Protein 3NE8 (pdb70)

Nearest PDB structures (foldseek):
  3ne8-assembly1_A-2  TM=1.004E+00  e=3.271E-45  Bartonella henselae
  4bin-assembly1_A  TM=9.420E-01  e=1.401E-22  Escherichia coli K-12
  8c0j-assembly2_C  TM=9.114E-01  e=3.624E-18  Citrobacter rodentium
  8c0j-assembly1_A  TM=8.918E-01  e=4.331E-18  Citrobacter rodentium
  1jwq-assembly1_A  TM=8.815E-01  e=5.024E-16  Paenibacillus polymyxa

Foldseek 3Di:
DAAEEEEEQAFFDLGQADAFPVRHTFSVLSLLLLVLLVVLLVVDPRYDYYYLDNHGHGDQLVSSLVVCVVRVHQAYEYETAHAWPDLVWKFKAKEAEDADWPDDRRAVVQVVSNCVNCSVVDDDDDDVLVVLQVVLRVLLVLLRVLLVVLCVVLVGGATVVRYIYYHHSSNPNSHHNYMYMNRIYSSYNVRVVLSVDVVSSSSSNSSSVSVVVSVVVVVVDDDD

Solvent-accessible surface area: 10968 Å² total

B-factor: mean 18.58, std 9.8, range [7.31, 65.72]

Secondary structure (DSSP, 8-state):
--EEEEEEE--BTTB---B-TTS-BHHHHHHHHHHHHHHHHHHSSSEEEEES-SSS----HHHHHHHHHHTT-SEEEEEE----S-TT--SEEEEEE-SS-SSHHHHHHHHHHHGGGGGGSSPP--HHHHHHHHHHHHHHHHHHHHHHHHHHHTT--EEEEEEEEE--GGG--SSS-EEEEES--TTSHHHHHHHT-HHHHH--HHHHHHHHHHHHHHTT----

InterPro domains:
  IPR002508 N-acetylmuramoyl-L-alanine amidase, catalytic domain [PF01520] (182-396)
  IPR002508 N-acetylmuramoyl-L-alanine amidase, catalytic domain [SM00646] (242-396)
  IPR002508 N-acetylmuramoyl-L-alanine amidase, catalytic domain [cd02696] (181-395)
  IPR050695 N-acetylmuramoyl-L-alanine amidase 3 [PTHR30404] (25-400)

Organism: Bartonella henselae (strain ATCC 49882 / DSM 28221 / CCUG 30454 / Houston 1) (NCBI:txid283166)

CATH classification: 3.40.630.40

Radius of gyration: 16.31 Å; Cα contacts (8 Å, |Δi|>4): 436; chains: 1; bounding box: 42×43×32 Å

Sequence (224 aa):
ASFRVVLDPGHGGIIDGGARGVTGILEKDVTLAFARALRDELQKGSHTIVALTRDSDIFLRLSEERVKKKAQEEFDADLFISIHADTTIDVHHSLRGATVYTISDEASDAIAKSLAESENKKVDLLDGLPKEDILLDLTRREETHAFSIINFANNVVSNLSSSKSHINLINNNPHRYADFQQVLKAPDVPSVLIEIIGYLSNKEDEKLLLNNNPQQWRKQAASIAYSIRRQFAEEYRRQKIQQPL

Structure (mmCIF, N/CA/C/O backbone):
data_3NE8
#
_entry.id   3NE8
#
_cell.length_a   71.185
_cell.length_b   53.511
_cell.length_c   58.495
_cell.angle_alpha   90.00
_cell.angle_beta   90.46
_cell.angle_gamma   90.00
#
_symmetry.space_group_name_H-M   'C 1 2 1'
#
loop_
_entity.id
_entity.type
_entity.pdbx_description
1 polymer 'N-acetylmuramoyl-l-alanine amidase'
2 non-polymer 'ZINC ION'
3 non-polymer 'ACETATE ION'
4 non-polymer 'FORMIC ACID'
5 non-polymer GLYCEROL
6 water water
#
loop_
_atom_site.group_PDB
_atom_site.id
_atom_site.type_symbol
_atom_site.label_atom_id
_atom_site.label_alt_id
_atom_site.label_comp_id
_atom_site.label_asym_id
_atom_site.label_entity_id
_atom_site.label_seq_id
_atom_site.pdbx_PDB_ins_code
_atom_site.Cartn_x
_atom_site.Cartn_y
_atom_site.Cartn_z
_atom_site.occupancy
_atom_site.B_iso_or_equiv
_atom_site.auth_seq_id
_atom_site.auth_comp_id
_atom_site.auth_asym_id
_atom_site.auth_atom_id
_atom_site.pdbx_PDB_model_num
ATOM 1 N N . ALA A 1 3 ? 48.871 21.720 42.663 1.00 35.68 178 ALA A N 1
ATOM 2 C CA . ALA A 1 3 ? 48.025 22.616 43.444 1.00 35.28 178 ALA A CA 1
ATOM 3 C C . ALA A 1 3 ? 46.839 21.874 44.054 1.00 29.83 178 ALA A C 1
ATOM 4 O O . ALA A 1 3 ? 46.329 20.914 43.472 1.00 30.73 178 ALA A O 1
ATOM 6 N N . SER A 1 4 ? 46.408 22.320 45.231 1.00 24.31 179 SER A N 1
ATOM 7 C CA . SER A 1 4 ? 45.270 21.704 45.899 1.00 18.90 179 SER A CA 1
ATOM 8 C C . SER A 1 4 ? 43.967 22.202 45.288 1.00 16.97 179 SER A C 1
ATOM 9 O O . SER A 1 4 ? 43.685 23.404 45.265 1.00 21.14 179 SER A O 1
ATOM 12 N N . PHE A 1 5 ? 43.180 21.260 44.789 1.00 13.92 180 PHE A N 1
ATOM 13 C CA . PHE A 1 5 ? 41.896 21.562 44.177 1.00 13.23 180 PHE A CA 1
ATOM 14 C C . PHE A 1 5 ? 40.882 21.812 45.283 1.00 11.22 180 PHE A C 1
ATOM 15 O O . PHE A 1 5 ? 40.837 21.056 46.249 1.00 14.61 180 PHE A O 1
ATOM 23 N N . ARG A 1 6 ? 40.068 22.855 45.149 1.00 10.09 181 ARG A N 1
ATOM 24 C CA . ARG A 1 6 ? 39.206 23.297 46.241 1.00 10.07 181 ARG A CA 1
ATOM 25 C C . ARG A 1 6 ? 37.749 22.962 45.958 1.00 11.67 181 ARG A C 1
ATOM 26 O O . ARG A 1 6 ? 37.184 23.411 44.961 1.00 10.82 181 ARG A O 1
ATOM 34 N N . VAL A 1 7 ? 37.139 22.179 46.840 1.00 9.73 182 VAL A N 1
ATOM 35 C CA . VAL A 1 7 ? 35.777 21.696 46.636 1.00 9.56 182 VAL A CA 1
ATOM 36 C C . VAL A 1 7 ? 34.897 22.072 47.817 1.00 8.68 182 VAL A C 1
ATOM 37 O O . VAL A 1 7 ? 35.283 21.861 48.969 1.00 9.03 182 VAL A O 1
ATOM 41 N N . VAL A 1 8 ? 33.710 22.608 47.534 1.00 7.71 183 VAL A N 1
ATOM 42 C CA . VAL A 1 8 ? 32.730 22.870 48.569 1.00 7.42 183 VAL A CA 1
ATOM 43 C C . VAL A 1 8 ? 31.545 21.954 48.357 1.00 7.32 183 VAL A C 1
ATOM 44 O O . VAL A 1 8 ? 31.008 21.866 47.241 1.00 8.50 183 VAL A O 1
ATOM 48 N N . LEU A 1 9 ? 31.180 21.240 49.420 1.00 7.79 184 LEU A N 1
ATOM 49 C CA . LEU A 1 9 ? 30.033 20.350 49.433 1.00 7.31 184 LEU A CA 1
ATOM 50 C C . LEU A 1 9 ? 28.907 20.999 50.213 1.00 8.16 184 LEU A C 1
ATOM 51 O O . LEU A 1 9 ? 29.121 21.513 51.314 1.00 8.62 184 LEU A O 1
ATOM 56 N N . ASP A 1 10 ? 27.706 20.950 49.651 1.00 7.80 185 ASP A N 1
ATOM 57 C CA . ASP A 1 10 ? 26.531 21.550 50.256 1.00 8.15 185 ASP A CA 1
ATOM 58 C C . ASP A 1 10 ? 25.513 20.478 50.609 1.00 7.71 185 ASP A C 1
ATOM 59 O O . ASP A 1 10 ? 24.782 19.992 49.743 1.00 8.77 185 ASP A O 1
ATOM 64 N N . PRO A 1 11 ? 25.445 20.094 51.896 1.00 8.03 186 PRO A N 1
ATOM 65 C CA . PRO A 1 11 ? 24.399 19.143 52.296 1.00 8.46 186 PRO A CA 1
ATOM 66 C C . PRO A 1 11 ? 23.035 19.834 52.264 1.00 8.47 186 PRO A C 1
ATOM 67 O O . PRO A 1 11 ? 22.780 20.760 53.042 1.00 8.64 186 PRO A O 1
ATOM 71 N N . GLY A 1 12 ? 22.173 19.412 51.342 1.00 8.22 187 GLY A N 1
ATOM 72 C CA . GLY A 1 12 ? 20.881 20.061 51.187 1.00 10.05 187 GLY A CA 1
ATOM 73 C C . GLY A 1 12 ? 20.080 20.121 52.477 1.00 8.64 187 GLY A C 1
ATOM 74 O O . GLY A 1 12 ? 20.149 19.215 53.319 1.00 8.92 187 GLY A O 1
ATOM 75 N N . HIS A 1 13 ? 19.306 21.198 52.619 1.00 8.46 188 HIS A N 1
ATOM 76 C CA . HIS A 1 13 ? 18.377 21.373 53.739 1.00 8.92 188 HIS A CA 1
ATOM 77 C C . HIS A 1 13 ? 19.144 21.540 55.038 1.00 9.93 188 HIS A C 1
ATOM 78 O O . HIS A 1 13 ? 20.296 21.971 55.003 1.00 9.70 188 HIS A O 1
ATOM 85 N N . GLY A 1 14 ? 18.504 21.290 56.177 1.00 9.30 189 GLY A N 1
ATOM 86 C CA . GLY A 1 14 ? 19.131 21.531 57.468 1.00 9.54 189 GLY A CA 1
ATOM 87 C C . GLY A 1 14 ? 18.258 22.333 58.413 1.00 9.88 189 GLY A C 1
ATOM 88 O O . GLY A 1 14 ? 17.473 23.187 58.000 1.00 11.07 189 GLY A O 1
ATOM 89 N N . GLY A 1 15 ? 18.393 22.045 59.702 1.00 10.81 190 GLY A N 1
ATOM 90 C CA . GLY A 1 15 ? 17.677 22.774 60.728 1.00 13.81 190 GLY A CA 1
ATOM 91 C C . GLY A 1 15 ? 16.185 22.582 60.582 1.00 11.44 190 GLY A C 1
ATOM 92 O O . GLY A 1 15 ? 15.697 21.456 60.492 1.00 13.32 190 GLY A O 1
ATOM 93 N N . ILE A 1 16 ? 15.458 23.689 60.576 1.00 11.94 191 ILE A N 1
ATOM 94 C CA A ILE A 1 16 ? 14.004 23.659 60.457 0.40 14.43 191 ILE A CA 1
ATOM 95 C CA B ILE A 1 16 ? 14.007 23.640 60.474 0.60 13.93 191 ILE A CA 1
ATOM 96 C C . ILE A 1 16 ? 13.539 22.961 59.184 1.00 12.67 191 ILE A C 1
ATOM 97 O O . ILE A 1 16 ? 12.416 22.460 59.112 1.00 13.61 191 ILE A O 1
ATOM 106 N N . ASP A 1 17 ? 14.399 22.942 58.167 1.00 12.52 192 ASP A N 1
ATOM 107 C CA . ASP A 1 17 ? 14.065 22.299 56.896 1.00 12.63 192 ASP A CA 1
ATOM 108 C C . ASP A 1 17 ? 14.573 20.854 56.900 1.00 11.18 192 ASP A C 1
ATOM 109 O O . ASP A 1 17 ? 15.755 20.594 56.657 1.00 10.56 192 ASP A O 1
ATOM 114 N N . GLY A 1 18 ? 13.681 19.909 57.167 1.00 11.46 193 GLY A N 1
ATOM 115 C CA . GLY A 1 18 ? 14.066 18.510 57.167 1.00 12.06 193 GLY A CA 1
ATOM 116 C C . GLY A 1 18 ? 14.235 17.921 55.777 1.00 10.66 193 GLY A C 1
ATOM 117 O O . GLY A 1 18 ? 14.820 16.848 55.619 1.00 11.54 193 GLY A O 1
ATOM 118 N N . GLY A 1 19 ? 13.728 18.612 54.758 1.00 11.71 194 GLY A N 1
ATOM 119 C CA . GLY A 1 19 ? 13.675 18.047 53.421 1.00 13.15 194 GLY A CA 1
ATOM 120 C C . GLY A 1 19 ? 12.700 16.883 53.337 1.00 11.62 194 GLY A C 1
ATOM 121 O O . GLY A 1 19 ? 11.776 16.770 54.154 1.00 13.28 194 GLY A O 1
ATOM 122 N N . ALA A 1 20 ? 12.897 16.010 52.357 1.00 11.33 195 ALA A N 1
ATOM 123 C CA . ALA A 1 20 ? 12.011 14.863 52.156 1.00 11.17 195 ALA A CA 1
ATOM 124 C C . ALA A 1 20 ? 12.097 13.892 53.329 1.00 12.35 195 ALA A C 1
ATOM 125 O O . ALA A 1 20 ? 13.103 13.831 54.035 1.00 12.61 195 ALA A O 1
ATOM 127 N N . ARG A 1 21 ? 11.028 13.132 53.540 1.00 12.99 196 ARG A N 1
ATOM 128 C CA . ARG A 1 21 ? 10.971 12.145 54.606 1.00 13.83 196 ARG A CA 1
ATOM 129 C C . ARG A 1 21 ? 10.638 10.779 54.013 1.00 13.58 196 ARG A C 1
ATOM 130 O O . ARG A 1 21 ? 9.646 10.630 53.285 1.00 16.26 196 ARG A O 1
ATOM 138 N N . GLY A 1 22 ? 11.475 9.787 54.303 1.00 14.62 197 GLY A N 1
ATOM 139 C CA . GLY A 1 22 ? 11.209 8.423 53.879 1.00 15.08 197 GLY A CA 1
ATOM 140 C C . GLY A 1 22 ? 10.147 7.727 54.724 1.00 16.17 197 GLY A C 1
ATOM 141 O O . GLY A 1 22 ? 9.741 8.221 55.781 1.00 15.30 197 GLY A O 1
ATOM 142 N N . VAL A 1 23 ? 9.694 6.571 54.249 1.00 15.14 198 VAL A N 1
ATOM 143 C CA . VAL A 1 23 ? 8.668 5.801 54.947 1.00 17.08 198 VAL A CA 1
ATOM 144 C C . VAL A 1 23 ? 9.163 5.316 56.306 1.00 15.91 198 VAL A C 1
ATOM 145 O O . VAL A 1 23 ? 8.364 5.088 57.217 1.00 19.40 198 VAL A O 1
ATOM 149 N N . THR A 1 24 ? 10.475 5.159 56.442 1.00 15.91 199 THR A N 1
ATOM 150 C CA . THR A 1 24 ? 11.072 4.750 57.713 1.00 16.07 199 THR A CA 1
ATOM 151 C C . THR A 1 24 ? 11.278 5.910 58.683 1.00 17.04 199 THR A C 1
ATOM 152 O O . THR A 1 24 ? 11.707 5.703 59.818 1.00 17.61 199 THR A O 1
ATOM 156 N N . GLY A 1 25 ? 10.985 7.126 58.236 1.00 14.90 200 GLY A N 1
ATOM 157 C CA . GLY A 1 25 ? 11.190 8.310 59.048 1.00 14.35 200 GLY A CA 1
ATOM 158 C C . GLY A 1 25 ? 12.489 9.036 58.758 1.00 13.82 200 GLY A C 1
ATOM 159 O O . GLY A 1 25 ? 12.710 10.145 59.246 1.00 14.20 200 GLY A O 1
ATOM 160 N N . ILE A 1 26 ? 13.359 8.417 57.969 1.00 13.09 201 ILE A N 1
ATOM 161 C CA . ILE A 1 26 ? 14.635 9.044 57.652 1.00 13.34 201 ILE A CA 1
ATOM 162 C C . ILE A 1 26 ? 14.426 10.383 56.927 1.00 12.45 201 ILE A C 1
ATOM 163 O O . ILE A 1 26 ? 13.564 10.497 56.046 1.00 14.23 201 ILE A O 1
ATOM 168 N N . LEU A 1 27 ? 15.220 11.388 57.297 1.00 11.84 202 LEU A N 1
ATOM 169 C CA . LEU A 1 27 ? 15.085 12.732 56.736 1.00 11.60 202 LEU A CA 1
ATOM 170 C C . LEU A 1 27 ? 16.200 13.071 55.764 1.00 10.14 202 LEU A C 1
ATOM 171 O O . LEU A 1 27 ? 17.380 12.807 56.027 1.00 10.61 202 LEU A O 1
ATOM 176 N N . GLU A 1 28 ? 15.818 13.702 54.660 1.00 9.95 203 GLU A N 1
ATOM 177 C CA . GLU A 1 28 ? 16.775 14.159 53.672 1.00 9.26 203 GLU A CA 1
ATOM 178 C C . GLU A 1 28 ? 17.913 14.963 54.304 1.00 9.54 203 GLU A C 1
ATOM 179 O O . GLU A 1 28 ? 19.077 14.738 53.974 1.00 9.40 203 GLU A O 1
ATOM 185 N N . LYS A 1 29 ? 17.601 15.872 55.226 1.00 8.98 204 LYS A N 1
ATOM 186 C CA . LYS A 1 29 ? 18.654 16.715 55.785 1.00 9.38 204 LYS A CA 1
ATOM 187 C C . LYS A 1 29 ? 19.729 15.897 56.489 1.00 8.98 204 LYS A C 1
ATOM 188 O O . LYS A 1 29 ? 20.887 16.318 56.552 1.00 9.72 204 LYS A O 1
ATOM 194 N N . ASP A 1 30 ? 19.351 14.748 57.036 1.00 9.45 205 ASP A N 1
ATOM 195 C CA . ASP A 1 30 ? 20.332 13.897 57.703 1.00 9.48 205 ASP A CA 1
ATOM 196 C C . ASP A 1 30 ? 21.122 13.042 56.718 1.00 9.48 205 ASP A C 1
ATOM 197 O O . ASP A 1 30 ? 22.324 12.843 56.879 1.00 10.14 205 ASP A O 1
ATOM 202 N N . VAL A 1 31 ? 20.445 12.546 55.691 1.00 9.38 206 VAL A N 1
ATOM 203 C CA . VAL A 1 31 ? 21.098 11.773 54.647 1.00 9.52 206 VAL A CA 1
ATOM 204 C C . VAL A 1 31 ? 22.123 12.630 53.904 1.00 8.74 206 VAL A C 1
ATOM 205 O O . VAL A 1 31 ? 23.226 12.167 53.601 1.00 9.30 206 VAL A O 1
ATOM 209 N N . THR A 1 32 ? 21.756 13.861 53.577 1.00 8.24 207 THR A N 1
ATOM 210 C CA . THR A 1 32 ? 22.669 14.677 52.783 1.00 8.54 207 THR A CA 1
ATOM 211 C C . THR A 1 32 ? 23.931 15.047 53.583 1.00 7.97 207 THR A C 1
ATOM 212 O O . THR A 1 32 ? 25.024 15.077 53.020 1.00 8.63 207 THR A O 1
ATOM 216 N N . LEU A 1 33 ? 23.779 15.340 54.881 1.00 7.79 208 LEU A N 1
ATOM 217 C CA . LEU A 1 33 ? 24.929 15.636 55.735 1.00 8.87 208 LEU A CA 1
ATOM 218 C C . LEU A 1 33 ? 25.820 14.401 55.852 1.00 8.87 208 LEU A C 1
ATOM 219 O O . LEU A 1 33 ? 27.046 14.506 55.740 1.00 9.34 208 LEU A O 1
ATOM 224 N N . ALA A 1 34 ? 25.212 13.230 56.052 1.00 8.58 209 ALA A N 1
ATOM 225 C CA . ALA A 1 34 ? 25.993 12.000 56.173 1.00 8.94 209 ALA A CA 1
ATOM 226 C C . ALA A 1 34 ? 26.737 11.725 54.870 1.00 8.90 209 ALA A C 1
ATOM 227 O O . ALA A 1 34 ? 27.890 11.291 54.860 1.00 9.10 209 ALA A O 1
ATOM 229 N N . PHE A 1 35 ? 26.059 11.928 53.748 1.00 7.88 210 PHE A N 1
ATOM 230 C CA . PHE A 1 35 ? 26.699 11.705 52.458 1.00 8.64 210 PHE A CA 1
ATOM 231 C C . PHE A 1 35 ? 27.846 12.691 52.237 1.00 8.46 210 PHE A C 1
ATOM 232 O O . PHE A 1 35 ? 28.919 12.310 51.758 1.00 8.63 210 PHE A O 1
ATOM 240 N N . ALA A 1 36 ? 27.617 13.961 52.550 1.00 8.42 211 ALA A N 1
ATOM 241 C CA . ALA A 1 36 ? 28.660 14.970 52.407 1.00 7.85 211 ALA A CA 1
ATOM 242 C C . ALA A 1 36 ? 29.8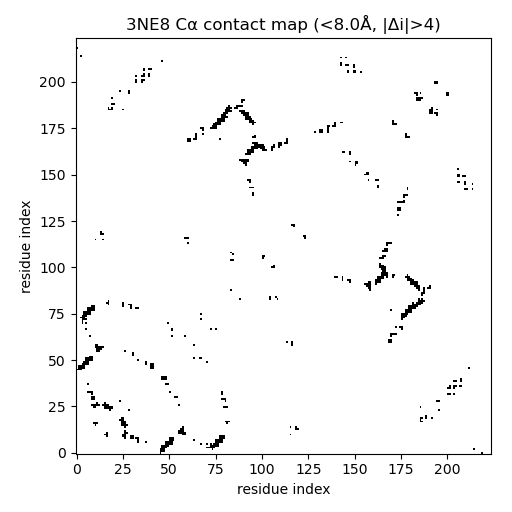81 14.605 53.239 1.00 8.69 211 ALA A C 1
ATOM 243 O O . ALA A 1 36 ? 31.018 14.764 52.777 1.00 8.42 211 ALA A O 1
ATOM 245 N N . ARG A 1 37 ? 29.654 14.138 54.464 1.00 8.47 212 ARG A N 1
ATOM 246 C CA . ARG A 1 37 ? 30.760 13.735 55.327 1.00 8.52 212 ARG A CA 1
ATOM 247 C C . ARG A 1 37 ? 31.525 12.543 54.725 1.00 9.27 212 ARG A C 1
ATOM 248 O O . ARG A 1 37 ? 32.756 12.479 54.800 1.00 9.97 212 ARG A O 1
ATOM 256 N N . ALA A 1 38 ? 30.798 11.600 54.127 1.00 8.48 213 ALA A N 1
ATOM 257 C CA . ALA A 1 38 ? 31.449 10.456 53.490 1.00 9.55 213 ALA A CA 1
ATOM 258 C C . ALA A 1 38 ? 32.278 10.889 52.279 1.00 9.89 213 ALA A C 1
ATOM 259 O O . ALA A 1 38 ? 33.385 10.393 52.061 1.00 9.77 213 ALA A O 1
ATOM 261 N N . LEU A 1 39 ? 31.732 11.803 51.485 1.00 9.05 214 LEU A N 1
ATOM 262 C CA . LEU A 1 39 ? 32.451 12.311 50.323 1.00 8.16 214 LEU A CA 1
ATOM 263 C C . LEU A 1 39 ? 33.683 13.110 50.758 1.00 8.61 214 LEU A C 1
ATOM 264 O O . LEU A 1 39 ? 34.761 12.980 50.172 1.00 9.04 214 LEU A O 1
ATOM 269 N N . ARG A 1 40 ? 33.538 13.919 51.807 1.00 8.91 215 ARG A N 1
ATOM 270 C CA . ARG A 1 40 ? 34.706 14.583 52.383 1.00 8.84 215 ARG A CA 1
ATOM 271 C C . ARG A 1 40 ? 35.785 13.571 52.770 1.00 9.67 215 ARG A C 1
ATOM 272 O O . ARG A 1 40 ? 36.963 13.743 52.445 1.00 10.01 215 ARG A O 1
ATOM 280 N N . ASP A 1 41 ? 35.384 12.505 53.452 1.00 9.47 216 ASP A N 1
ATOM 281 C CA . ASP A 1 41 ? 36.332 11.487 53.872 1.00 9.97 216 ASP A CA 1
ATOM 282 C C . ASP A 1 41 ? 37.038 10.854 52.674 1.00 11.31 216 ASP A C 1
ATOM 283 O O . ASP A 1 41 ? 38.245 10.661 52.695 1.00 12.06 216 ASP A O 1
ATOM 288 N N . GLU A 1 42 ? 36.285 10.509 51.636 1.00 10.38 217 GLU A N 1
ATOM 289 C CA . GLU A 1 42 ? 36.889 9.920 50.446 1.00 9.26 217 GLU A CA 1
ATOM 290 C C . GLU A 1 42 ? 37.873 10.887 49.797 1.00 9.17 217 GLU A C 1
ATOM 291 O O . GLU A 1 42 ? 38.949 10.481 49.367 1.00 11.53 217 GLU A O 1
ATOM 297 N N . LEU A 1 43 ? 37.499 12.155 49.708 1.00 9.10 218 LEU A N 1
ATOM 298 C CA . LEU A 1 43 ? 38.379 13.149 49.107 1.00 9.56 218 LEU A CA 1
ATOM 299 C C . LEU A 1 43 ? 39.654 13.335 49.923 1.00 11.91 218 LEU A C 1
ATOM 300 O O . LEU A 1 43 ? 40.735 13.546 49.358 1.00 12.87 218 LEU A O 1
ATOM 305 N N . GLN A 1 44 ? 39.529 13.253 51.244 1.00 10.43 219 GLN A N 1
ATOM 306 C CA . GLN A 1 44 ? 40.657 13.471 52.138 1.00 11.52 219 GLN A CA 1
ATOM 307 C C . GLN A 1 44 ? 41.593 12.253 52.188 1.00 14.84 219 GLN A C 1
ATOM 308 O O . GLN A 1 44 ? 42.731 12.348 52.665 1.00 17.51 219 GLN A O 1
ATOM 314 N N . LYS A 1 45 ? 41.131 11.117 51.670 1.00 15.01 220 LYS A N 1
ATOM 315 C CA . LYS A 1 45 ? 41.996 9.949 51.504 1.00 18.23 220 LYS A CA 1
ATOM 316 C C . LYS A 1 45 ? 42.906 10.155 50.307 1.00 19.74 220 LYS A C 1
ATOM 317 O O . LYS A 1 45 ? 43.989 9.577 50.232 1.00 21.45 220 LYS A O 1
ATOM 323 N N . GLY A 1 46 ? 42.446 10.958 49.354 1.00 20.80 221 GLY A N 1
ATOM 324 C CA . GLY A 1 46 ? 43.201 11.218 48.143 1.00 26.29 221 GLY A CA 1
ATOM 325 C C . GLY A 1 46 ? 44.229 12.305 48.369 1.00 26.25 221 GLY A C 1
ATOM 326 O O . GLY A 1 46 ? 44.405 12.795 49.484 1.00 31.07 221 GLY A O 1
ATOM 327 N N . SER A 1 47 ? 44.928 12.680 47.308 1.00 35.82 222 SER A N 1
ATOM 328 C CA . SER A 1 47 ? 45.889 13.763 47.414 1.00 43.03 222 SER A CA 1
ATOM 329 C C . SER A 1 47 ? 45.332 15.024 46.768 1.00 42.64 222 SER A C 1
ATOM 330 O O . SER A 1 47 ? 44.485 14.960 45.873 1.00 44.94 222 SER A O 1
ATOM 333 N N . HIS A 1 48 ? 45.789 16.168 47.258 1.00 38.26 223 HIS A N 1
ATOM 334 C CA . HIS A 1 48 ? 45.583 17.439 46.575 1.00 36.91 223 HIS A CA 1
ATOM 335 C C . HIS A 1 48 ? 44.126 17.883 46.415 1.00 25.58 223 HIS A C 1
ATOM 336 O O . HIS A 1 48 ? 43.807 18.582 45.454 1.00 27.84 223 HIS A O 1
ATOM 343 N N . THR A 1 49 ? 43.242 17.481 47.330 1.00 20.89 224 THR A N 1
ATOM 344 C CA . THR A 1 49 ? 41.906 18.075 47.379 1.00 18.68 224 THR A CA 1
ATOM 345 C C . THR A 1 49 ? 41.634 18.677 48.750 1.00 18.62 224 THR A C 1
ATOM 346 O O . THR A 1 49 ? 41.759 17.998 49.766 1.00 25.82 224 THR A O 1
ATOM 350 N N . ILE A 1 50 ? 41.254 19.953 48.773 1.00 12.40 225 ILE A N 1
ATOM 351 C CA . ILE A 1 50 ? 40.873 20.625 50.010 1.00 12.87 225 ILE A CA 1
ATOM 352 C C . ILE A 1 50 ? 39.363 20.806 49.996 1.00 12.93 225 ILE A C 1
ATOM 353 O O . ILE A 1 50 ? 38.802 21.311 49.024 1.00 12.95 225 ILE A O 1
ATOM 358 N N . VAL A 1 51 ? 38.711 20.375 51.069 1.00 10.92 226 VAL A N 1
ATOM 359 C CA . VAL A 1 51 ? 37.259 20.286 51.102 1.00 10.72 226 VAL A CA 1
ATOM 360 C C . VAL A 1 51 ? 36.684 21.137 52.212 1.00 11.40 226 VAL A C 1
ATOM 361 O O . VAL A 1 51 ? 37.223 21.165 53.318 1.00 11.99 226 VAL A O 1
ATOM 365 N N . ALA A 1 52 ? 35.581 21.816 51.933 1.00 9.20 227 ALA A N 1
ATOM 366 C CA . ALA A 1 52 ? 34.801 22.468 52.974 1.00 10.37 227 ALA A CA 1
ATOM 367 C C . ALA A 1 52 ? 33.335 22.139 52.750 1.00 8.94 227 ALA A C 1
ATOM 368 O O . ALA A 1 52 ? 32.915 21.872 51.621 1.00 9.40 227 ALA A O 1
ATOM 370 N N . LEU A 1 53 ? 32.564 22.135 53.828 1.00 9.53 228 LEU A N 1
ATOM 371 C CA . LEU A 1 53 ? 31.121 21.961 53.768 1.00 8.34 228 LEU A CA 1
ATOM 372 C C . LEU A 1 53 ? 30.421 23.295 54.057 1.00 8.92 228 LEU A C 1
ATOM 373 O O . LEU A 1 53 ? 30.903 24.083 54.880 1.00 10.18 228 LEU A O 1
ATOM 378 N N . THR A 1 54 ? 29.292 23.552 53.399 1.00 8.55 229 THR A N 1
ATOM 379 C CA . THR A 1 54 ? 28.511 24.745 53.721 1.00 8.34 229 THR A CA 1
ATOM 380 C C . THR A 1 54 ? 27.996 24.702 55.167 1.00 9.06 229 THR A C 1
ATOM 381 O O . THR A 1 54 ? 27.893 25.736 55.816 1.00 9.31 229 THR A O 1
ATOM 385 N N . ARG A 1 55 ? 27.606 23.513 55.619 1.00 8.85 230 ARG A N 1
ATOM 386 C CA . ARG A 1 55 ? 27.258 23.254 57.014 1.00 9.21 230 ARG A CA 1
ATOM 387 C C . ARG A 1 55 ? 27.845 21.912 57.389 1.00 9.19 230 ARG A C 1
ATOM 388 O O . ARG A 1 55 ? 27.861 20.977 56.578 1.00 9.46 230 ARG A O 1
ATOM 396 N N . ASP A 1 56 ? 28.344 21.828 58.620 1.00 9.88 231 ASP A N 1
ATOM 397 C CA . ASP A 1 56 ? 28.794 20.561 59.190 1.00 11.48 231 ASP A CA 1
ATOM 398 C C . ASP A 1 56 ? 28.083 20.331 60.517 1.00 10.26 231 ASP A C 1
ATOM 399 O O . ASP A 1 56 ? 28.666 19.855 61.499 1.00 12.02 231 ASP A O 1
ATOM 404 N N . SER A 1 57 ? 26.806 20.680 60.522 1.00 11.08 232 SER A N 1
ATOM 405 C CA . SER A 1 57 ? 25.930 20.539 61.671 1.00 10.54 232 SER A CA 1
ATOM 406 C C . SER A 1 57 ? 24.515 20.745 61.169 1.00 10.10 232 SER A C 1
ATOM 407 O O . SER A 1 57 ? 24.299 21.066 59.990 1.00 10.58 232 SER A O 1
ATOM 410 N N . ASP A 1 58 ? 23.554 20.576 62.068 1.00 11.45 233 ASP A N 1
ATOM 411 C CA . ASP A 1 58 ? 22.147 20.660 61.719 1.00 11.35 233 ASP A CA 1
ATOM 412 C C . ASP A 1 58 ? 21.675 22.101 61.840 1.00 11.42 233 ASP A C 1
ATOM 413 O O . ASP A 1 58 ? 21.121 22.497 62.870 1.00 16.52 233 ASP A O 1
ATOM 418 N N . ILE A 1 59 ? 21.916 22.891 60.803 1.00 12.71 234 ILE A N 1
ATOM 419 C CA . ILE A 1 59 ? 21.473 24.276 60.770 1.00 11.55 234 ILE A CA 1
ATOM 420 C C . ILE A 1 59 ? 20.812 24.560 59.429 1.00 10.57 234 ILE A C 1
ATOM 421 O O . ILE A 1 59 ? 21.094 23.898 58.424 1.00 10.70 234 ILE A O 1
ATOM 426 N N . PHE A 1 60 ? 19.942 25.562 59.423 1.00 11.40 235 PHE A N 1
ATOM 427 C CA . PHE A 1 60 ? 19.265 26.029 58.221 1.00 10.57 235 PHE A CA 1
ATOM 428 C C . PHE A 1 60 ? 20.122 27.092 57.529 1.00 10.27 235 PHE A C 1
ATOM 429 O O . PHE A 1 60 ? 20.639 27.995 58.186 1.00 13.90 235 PHE A O 1
ATOM 437 N N . LEU A 1 61 ? 20.265 26.985 56.209 1.00 10.22 236 LEU A N 1
ATOM 438 C CA . LEU A 1 61 ? 20.951 27.998 55.408 1.00 9.96 236 LEU A CA 1
ATOM 439 C C . LEU A 1 61 ? 20.133 28.324 54.180 1.00 10.06 236 LEU A C 1
ATOM 440 O O . LEU A 1 61 ? 19.687 27.430 53.462 1.00 10.96 236 LEU A O 1
ATOM 445 N N . ARG A 1 62 ? 19.943 29.612 53.929 1.00 10.18 237 ARG A N 1
ATOM 446 C CA . ARG A 1 62 ? 19.361 30.038 52.666 1.00 10.47 237 ARG A CA 1
ATOM 447 C C . ARG A 1 62 ? 20.262 29.630 51.503 1.00 10.65 237 ARG A C 1
ATOM 448 O O . ARG A 1 62 ? 21.485 29.524 51.644 1.00 11.14 237 ARG A O 1
ATOM 456 N N . LEU A 1 63 ? 19.657 29.415 50.344 1.00 10.78 238 LEU A N 1
ATOM 457 C CA . LEU A 1 63 ? 20.415 28.983 49.174 1.00 9.80 238 LEU A CA 1
ATOM 458 C C . LEU A 1 63 ? 21.517 29.986 48.808 1.00 10.77 238 LEU A C 1
ATOM 459 O O . LEU A 1 63 ? 22.644 29.585 48.474 1.00 10.69 238 LEU A O 1
ATOM 464 N N . SER A 1 64 ? 21.218 31.275 48.897 1.00 11.47 239 SER A N 1
ATOM 465 C CA . SER A 1 64 ? 22.218 32.283 48.579 1.00 11.67 239 SER A CA 1
ATOM 466 C C . SER A 1 64 ? 23.418 32.227 49.518 1.00 11.89 239 SER A C 1
ATOM 467 O O . SER A 1 64 ? 24.542 32.577 49.127 1.00 12.28 239 SER A O 1
ATOM 470 N N . GLU A 1 65 ? 23.195 31.825 50.766 1.00 11.45 240 GLU A N 1
ATOM 471 C CA A GLU A 1 65 ? 24.284 31.694 51.729 0.44 11.97 240 GLU A CA 1
ATOM 472 C CA B GLU A 1 65 ? 24.293 31.717 51.712 0.56 11.24 240 GLU A CA 1
ATOM 473 C C . GLU A 1 65 ? 25.198 30.535 51.355 1.00 10.94 240 GLU A C 1
ATOM 474 O O . GLU A 1 65 ? 26.409 30.599 51.547 1.00 10.48 240 GLU A O 1
ATOM 485 N N . ARG A 1 66 ? 24.612 29.460 50.838 1.00 10.14 241 ARG A N 1
ATOM 486 C CA . ARG A 1 66 ? 25.401 28.312 50.400 1.00 9.08 241 ARG A CA 1
ATOM 487 C C . ARG A 1 66 ? 26.304 28.712 49.227 1.00 9.65 241 ARG A C 1
ATOM 488 O O . ARG A 1 66 ? 27.494 28.382 49.203 1.00 9.82 241 ARG A O 1
ATOM 496 N N . VAL A 1 67 ? 25.742 29.451 48.277 1.00 9.29 242 VAL A N 1
ATOM 497 C CA . VAL A 1 67 ? 26.518 29.942 47.130 1.00 8.88 242 VAL A CA 1
ATOM 498 C C . VAL A 1 67 ? 27.634 30.874 47.599 1.00 10.74 242 VAL A C 1
ATOM 499 O O . VAL A 1 67 ? 28.784 30.764 47.152 1.00 10.78 242 VAL A O 1
ATOM 503 N N . LYS A 1 68 ? 27.313 31.777 48.514 1.00 10.86 243 LYS A N 1
ATOM 504 C CA A LYS A 1 68 ? 28.297 32.717 49.034 0.55 11.10 243 LYS A CA 1
ATOM 505 C CA B LYS A 1 68 ? 28.308 32.713 49.018 0.45 11.17 243 LYS A CA 1
ATOM 506 C C . LYS A 1 68 ? 29.466 31.984 49.693 1.00 11.45 243 LYS A C 1
ATOM 507 O O . LYS A 1 68 ? 30.620 32.376 49.548 1.00 12.53 243 LYS A O 1
ATOM 518 N N . LYS A 1 69 ? 29.168 30.914 50.421 1.00 11.46 244 LYS A N 1
ATOM 519 C CA . LYS A 1 69 ? 30.226 30.148 51.075 1.00 12.35 244 LYS A CA 1
ATOM 520 C C . LYS A 1 69 ? 31.174 29.524 50.051 1.00 11.08 244 LYS A C 1
ATOM 521 O O . LYS A 1 69 ? 32.386 29.505 50.257 1.00 13.44 244 LYS A O 1
ATOM 527 N N . ALA A 1 70 ? 30.636 29.036 48.940 1.00 11.33 245 ALA A N 1
ATOM 528 C CA . ALA A 1 70 ? 31.472 28.480 47.885 1.00 11.03 245 ALA A CA 1
ATOM 529 C C . ALA A 1 70 ? 32.406 29.557 47.324 1.00 11.02 245 ALA A C 1
ATOM 530 O O . ALA A 1 70 ? 33.589 29.304 47.107 1.00 12.32 245 ALA A O 1
ATOM 532 N N . GLN A 1 71 ? 31.870 30.748 47.086 1.00 10.25 246 GLN A N 1
ATOM 533 C CA . GLN A 1 71 ? 32.667 31.848 46.557 1.00 11.79 246 GLN A CA 1
ATOM 534 C C . GLN A 1 71 ? 33.709 32.336 47.557 1.00 12.23 246 GLN A C 1
ATOM 535 O O . GLN A 1 71 ? 34.845 32.612 47.187 1.00 13.71 246 GLN A O 1
ATOM 541 N N . GLU A 1 72 ? 33.327 32.451 48.822 1.00 12.49 247 GLU A N 1
ATOM 542 C CA A GLU A 1 72 ? 34.267 32.903 49.841 0.43 12.90 247 GLU A CA 1
ATOM 543 C CA B GLU A 1 72 ? 34.250 32.885 49.867 0.57 13.10 247 GLU A CA 1
ATOM 544 C C . GLU A 1 72 ? 35.437 31.935 50.006 1.00 13.26 247 GLU A C 1
ATOM 545 O O . GLU A 1 72 ? 36.545 32.352 50.361 1.00 15.79 247 GLU A O 1
ATOM 556 N N . PHE A 1 73 ? 35.200 30.655 49.723 1.00 11.90 248 PHE A N 1
ATOM 557 C CA . PHE A 1 73 ? 36.234 29.624 49.821 1.00 10.68 248 PHE A CA 1
ATOM 558 C C . PHE A 1 73 ? 37.121 29.599 48.572 1.00 11.08 248 PHE A C 1
ATOM 559 O O . PHE A 1 73 ? 38.078 28.824 48.509 1.00 13.15 248 PHE A O 1
ATOM 567 N N . ASP A 1 74 ? 36.800 30.404 47.561 1.00 11.82 249 ASP A N 1
ATOM 568 C CA . ASP A 1 74 ? 37.485 30.313 46.271 1.00 11.50 249 ASP A CA 1
ATOM 569 C C . ASP A 1 74 ? 37.393 28.892 45.718 1.00 11.83 249 ASP A C 1
ATOM 570 O O . ASP A 1 74 ? 38.376 28.323 45.241 1.00 12.24 249 ASP A O 1
ATOM 575 N N . ALA A 1 75 ? 36.205 28.310 45.804 1.00 11.04 250 ALA A N 1
ATOM 576 C CA . ALA A 1 75 ? 35.988 26.945 45.342 1.00 11.29 250 ALA A CA 1
ATOM 577 C C . ALA A 1 75 ? 36.251 26.802 43.854 1.00 9.85 250 ALA A C 1
ATOM 578 O O . ALA A 1 75 ? 35.917 27.688 43.072 1.00 12.36 250 ALA A O 1
ATOM 580 N N . ASP A 1 76 ? 36.840 25.668 43.478 1.00 9.18 251 ASP A N 1
ATOM 581 C CA . ASP A 1 76 ? 36.954 25.256 42.083 1.00 9.85 251 ASP A CA 1
ATOM 582 C C . ASP A 1 76 ? 35.760 24.430 41.619 1.00 10.48 251 ASP A C 1
ATOM 583 O O . ASP A 1 76 ? 35.585 24.197 40.422 1.00 10.97 251 ASP A O 1
ATOM 588 N N . LEU A 1 77 ? 34.945 23.971 42.561 1.00 8.92 252 LEU A N 1
ATOM 589 C CA . LEU A 1 77 ? 33.800 23.115 42.275 1.00 8.13 252 LEU A CA 1
ATOM 590 C C . LEU A 1 77 ? 32.878 23.159 43.483 1.00 8.25 252 LEU A C 1
ATOM 591 O O . LEU A 1 77 ? 33.345 23.158 44.628 1.00 9.02 252 LEU A O 1
ATOM 596 N N . PHE A 1 78 ? 31.577 23.180 43.221 1.00 7.69 253 PHE A N 1
ATOM 597 C CA . PHE A 1 78 ? 30.525 23.220 44.228 1.00 7.58 253 PHE A CA 1
ATOM 598 C C . PHE A 1 78 ? 29.535 22.107 43.910 1.00 7.89 253 PHE A C 1
ATOM 599 O O . PHE A 1 78 ? 29.053 22.004 42.775 1.00 9.02 253 PHE A O 1
ATOM 607 N N . ILE A 1 79 ? 29.242 21.267 44.901 1.00 7.88 254 ILE A N 1
ATOM 608 C CA . ILE A 1 79 ? 28.325 20.146 44.732 1.00 7.45 254 ILE A CA 1
ATOM 609 C C . ILE A 1 79 ? 27.246 20.212 45.804 1.00 7.64 254 ILE A C 1
ATOM 610 O O . ILE A 1 79 ? 27.549 20.113 46.998 1.00 7.90 254 ILE A O 1
ATOM 615 N N . SER A 1 80 ? 26.000 20.388 45.383 1.00 7.97 255 SER A N 1
ATOM 616 C CA . SER A 1 80 ? 24.883 20.372 46.314 1.00 7.93 255 SER A CA 1
ATOM 617 C C . SER A 1 80 ? 24.277 18.979 46.309 1.00 8.49 255 SER A C 1
ATOM 618 O O . SER A 1 80 ? 23.968 18.423 45.244 1.00 10.19 255 SER A O 1
ATOM 621 N N . ILE A 1 81 ? 24.110 18.419 47.503 1.00 8.47 256 ILE A N 1
ATOM 622 C CA . ILE A 1 81 ? 23.749 17.016 47.688 1.00 8.96 256 ILE A CA 1
ATOM 623 C C . ILE A 1 81 ? 22.319 16.909 48.212 1.00 7.98 256 ILE A C 1
ATOM 624 O O . ILE A 1 81 ? 21.985 17.527 49.230 1.00 8.43 256 ILE A O 1
ATOM 629 N N . HIS A 1 82 ? 21.492 16.131 47.510 1.00 8.19 257 HIS A N 1
ATOM 630 C CA . HIS A 1 82 ? 20.059 16.025 47.771 1.00 8.57 257 HIS A CA 1
ATOM 631 C C . HIS A 1 82 ? 19.547 14.599 47.710 1.00 8.87 257 HIS A C 1
ATOM 632 O O . HIS A 1 82 ? 20.208 13.716 47.160 1.00 10.10 257 HIS A O 1
ATOM 639 N N . ALA A 1 83 ? 18.374 14.393 48.302 1.00 9.18 258 ALA A N 1
ATOM 640 C CA . ALA A 1 83 ? 17.649 13.132 48.212 1.00 10.33 258 ALA A CA 1
ATOM 641 C C . ALA A 1 83 ? 16.156 13.445 48.310 1.00 11.02 258 ALA A C 1
ATOM 642 O O . ALA A 1 83 ? 15.507 13.196 49.328 1.00 12.28 258 ALA A O 1
ATOM 644 N N . ASP A 1 84 ? 15.622 14.013 47.238 1.00 11.01 259 ASP A N 1
ATOM 645 C CA . ASP A 1 84 ? 14.310 14.632 47.270 1.00 11.92 259 ASP A CA 1
ATOM 646 C C . ASP A 1 84 ? 13.155 13.697 46.980 1.00 12.66 259 ASP A C 1
ATOM 647 O O . ASP A 1 84 ? 13.334 12.548 46.582 1.00 12.49 259 ASP A O 1
ATOM 652 N N . THR A 1 85 ? 11.956 14.208 47.208 1.00 14.13 260 THR A N 1
ATOM 653 C CA A THR A 1 85 ? 10.758 13.551 46.713 0.47 16.04 260 THR A CA 1
ATOM 654 C CA B THR A 1 85 ? 10.750 13.563 46.723 0.53 16.79 260 THR A CA 1
ATOM 655 C C . THR A 1 85 ? 10.416 14.176 45.370 1.00 21.78 260 THR A C 1
ATOM 656 O O . THR A 1 85 ? 10.463 15.398 45.217 1.00 24.63 260 THR A O 1
ATOM 663 N N . ILE A 1 86 ? 10.110 13.338 44.385 1.00 21.30 261 ILE A N 1
ATOM 664 C CA . ILE A 1 86 ? 9.686 13.843 43.078 1.00 22.24 261 ILE A CA 1
ATOM 665 C C . ILE A 1 86 ? 8.257 13.394 42.828 1.00 30.72 261 ILE A C 1
ATOM 666 O O . ILE A 1 86 ? 7.740 12.526 43.535 1.00 26.60 261 ILE A O 1
ATOM 671 N N . ASP A 1 87 ? 7.619 13.998 41.831 1.00 33.32 262 ASP A N 1
ATOM 672 C CA . ASP A 1 87 ? 6.184 13.836 41.635 1.00 36.75 262 ASP A CA 1
ATOM 673 C C . ASP A 1 87 ? 5.793 12.397 41.300 1.00 36.54 262 ASP A C 1
ATOM 674 O O . ASP A 1 87 ? 4.734 11.918 41.708 1.00 40.07 262 ASP A O 1
ATOM 679 N N . VAL A 1 88 ? 6.658 11.710 40.564 1.00 32.20 263 VAL A N 1
ATOM 680 C CA . VAL A 1 88 ? 6.413 10.327 40.177 1.00 30.02 263 VAL A CA 1
ATOM 681 C C . VAL A 1 88 ? 7.229 9.411 41.080 1.00 26.97 263 VAL A C 1
ATOM 682 O O . VAL A 1 88 ? 8.458 9.461 41.075 1.00 24.70 263 VAL A O 1
ATOM 686 N N . HIS A 1 89 ? 6.544 8.567 41.844 1.00 22.69 264 HIS A N 1
ATOM 687 C CA A HIS A 1 89 ? 7.226 7.759 42.847 0.42 21.34 264 HIS A CA 1
ATOM 688 C CA B HIS A 1 89 ? 7.184 7.724 42.855 0.58 21.52 264 HIS A CA 1
ATOM 689 C C . HIS A 1 89 ? 7.964 6.549 42.260 1.00 23.42 264 HIS A C 1
ATOM 690 O O . HIS A 1 89 ? 8.781 5.927 42.938 1.00 24.55 264 HIS A O 1
ATOM 703 N N . SER A 1 90 ? 7.700 6.235 40.994 1.00 22.93 265 SER A N 1
ATOM 704 C CA . SER A 1 90 ? 8.361 5.108 40.338 1.00 26.17 265 SER A CA 1
ATOM 705 C C . SER A 1 90 ? 9.753 5.488 39.833 1.00 25.09 265 SER A C 1
ATOM 706 O O . SER A 1 90 ? 10.558 4.621 39.481 1.00 28.41 265 SER A O 1
ATOM 709 N N . LEU A 1 91 ? 10.017 6.789 39.786 1.00 21.04 266 LEU A N 1
ATOM 710 C CA . LEU A 1 91 ? 11.305 7.314 39.350 1.00 21.38 266 LEU A CA 1
ATOM 711 C C . LEU A 1 91 ? 12.365 7.111 40.426 1.00 17.79 266 LEU A C 1
ATOM 712 O O . LEU A 1 91 ? 12.151 7.408 41.607 1.00 18.54 266 LEU A O 1
ATOM 717 N N . ARG A 1 92 ? 13.517 6.596 40.022 1.00 16.53 267 ARG A N 1
ATOM 718 C CA . ARG A 1 92 ? 14.578 6.336 40.979 1.00 15.60 267 ARG A CA 1
ATOM 719 C C . ARG A 1 92 ? 15.925 6.357 40.287 1.00 14.18 267 ARG A C 1
ATOM 720 O O . ARG A 1 92 ? 16.014 6.259 39.053 1.00 16.35 267 ARG A O 1
ATOM 728 N N . GLY A 1 93 ? 16.977 6.496 41.084 1.00 14.33 268 GLY A N 1
ATOM 729 C CA . GLY A 1 93 ? 18.333 6.446 40.576 1.00 13.86 268 GLY A CA 1
ATOM 730 C C . GLY A 1 93 ? 19.077 7.758 40.716 1.00 13.96 268 GLY A C 1
ATOM 731 O O . GLY A 1 93 ? 18.483 8.838 40.766 1.00 15.38 268 GLY A O 1
ATOM 732 N N . ALA A 1 94 ? 20.397 7.666 40.784 1.00 12.15 269 ALA A N 1
ATOM 733 C CA . ALA A 1 94 ? 21.232 8.856 40.879 1.00 12.35 269 ALA A CA 1
ATOM 734 C C . ALA A 1 94 ? 21.006 9.766 39.674 1.00 11.69 269 ALA A C 1
ATOM 735 O O . ALA A 1 94 ? 20.814 9.291 38.550 1.00 12.94 269 ALA A O 1
ATOM 737 N N . THR A 1 95 ? 21.029 11.074 39.921 1.00 10.76 270 THR A N 1
ATOM 738 C CA . THR A 1 95 ? 20.823 12.081 38.888 1.00 11.16 270 THR A CA 1
ATOM 739 C C . THR A 1 95 ? 21.762 13.245 39.156 1.00 10.42 270 THR A C 1
ATOM 740 O O . THR A 1 95 ? 22.037 13.574 40.316 1.00 10.95 270 THR A O 1
ATOM 744 N N . VAL A 1 96 ? 22.240 13.884 38.091 1.00 9.74 271 VAL A N 1
ATOM 745 C CA . VAL A 1 96 ? 23.021 15.111 38.219 1.00 10.23 271 VAL A CA 1
ATOM 746 C C . VAL A 1 96 ? 22.325 16.228 37.460 1.00 10.76 271 VAL A C 1
ATOM 747 O O . VAL A 1 96 ? 21.973 16.068 36.277 1.00 11.83 271 VAL A O 1
ATOM 751 N N . TYR A 1 97 ? 22.122 17.354 38.131 1.00 9.72 272 TYR A N 1
ATOM 752 C CA . TYR A 1 97 ? 21.511 18.532 37.532 1.00 9.58 272 TYR A CA 1
ATOM 753 C C . TYR A 1 97 ? 22.510 19.670 37.412 1.00 10.01 272 TYR A C 1
ATOM 754 O O . TYR A 1 97 ? 23.314 19.917 38.313 1.00 9.41 272 TYR A O 1
ATOM 763 N N . THR A 1 98 ? 22.452 20.362 36.279 1.00 9.77 273 THR A N 1
ATOM 764 C CA . THR A 1 98 ? 23.144 21.633 36.095 1.00 9.75 273 THR A CA 1
ATOM 765 C C . THR A 1 98 ? 22.104 22.735 35.917 1.00 9.81 273 THR A C 1
ATOM 766 O O . THR A 1 98 ? 20.912 22.441 35.754 1.00 11.61 273 THR A O 1
ATOM 770 N N . ILE A 1 99 ? 22.536 23.991 35.936 1.00 10.45 274 ILE A N 1
ATOM 771 C CA . ILE A 1 99 ? 21.592 25.096 35.877 1.00 10.23 274 ILE A CA 1
ATOM 772 C C . ILE A 1 99 ? 21.191 25.411 34.438 1.00 11.98 274 ILE A C 1
ATOM 773 O O . ILE A 1 99 ? 21.980 25.247 33.502 1.00 12.75 274 ILE A O 1
ATOM 778 N N . SER A 1 100 ? 19.955 25.865 34.267 1.00 12.47 275 SER A N 1
ATOM 779 C CA . SER A 1 100 ? 19.449 26.305 32.974 1.00 13.90 275 SER A CA 1
ATOM 780 C C . SER A 1 100 ? 18.187 27.103 33.233 1.00 15.91 275 SER A C 1
ATOM 781 O O . SER A 1 100 ? 17.447 26.810 34.171 1.00 17.92 275 SER A O 1
ATOM 784 N N . ASP A 1 101 ? 17.924 28.099 32.393 1.00 16.54 276 ASP A N 1
ATOM 785 C CA . ASP A 1 101 ? 16.690 28.865 32.510 1.00 20.32 276 ASP A CA 1
ATOM 786 C C . ASP A 1 101 ? 15.504 27.988 32.122 1.00 22.29 276 ASP A C 1
ATOM 787 O O . ASP A 1 101 ? 14.421 28.091 32.696 1.00 30.70 276 ASP A O 1
ATOM 792 N N . GLU A 1 102 ? 15.734 27.116 31.149 1.00 19.28 277 GLU A N 1
ATOM 793 C CA . GLU A 1 102 ? 14.714 26.220 30.625 1.00 22.88 277 GLU A CA 1
ATOM 794 C C . GLU A 1 102 ? 14.997 24.787 31.072 1.00 23.06 277 GLU A C 1
ATOM 795 O O . GLU A 1 102 ? 16.077 24.252 30.816 1.00 23.77 277 GLU A O 1
ATOM 801 N N . ALA A 1 103 ? 14.020 24.165 31.724 1.00 18.86 278 ALA A N 1
ATOM 802 C CA . ALA A 1 103 ? 14.201 22.825 32.280 1.00 18.34 278 ALA A CA 1
ATOM 803 C C . ALA A 1 103 ? 14.299 21.757 31.201 1.00 17.55 278 ALA A C 1
ATOM 804 O O . ALA A 1 103 ? 13.705 21.888 30.121 1.00 20.44 278 ALA A O 1
ATOM 806 N N . SER A 1 104 ? 15.037 20.693 31.495 1.00 16.45 279 SER A N 1
ATOM 807 C CA . SER A 1 104 ? 15.198 19.584 30.555 1.00 18.52 279 SER A CA 1
ATOM 808 C C . SER A 1 104 ? 13.903 18.802 30.358 1.00 18.57 279 SER A C 1
ATOM 809 O O . SER A 1 104 ? 13.686 18.194 29.307 1.00 18.81 279 SER A O 1
ATOM 812 N N . ASP A 1 105 ? 13.048 18.825 31.372 1.00 17.75 280 ASP A N 1
ATOM 813 C CA . ASP A 1 105 ? 11.842 18.011 31.388 1.00 17.49 280 ASP A CA 1
ATOM 814 C C . ASP A 1 105 ? 10.958 18.452 32.541 1.00 19.14 280 ASP A C 1
ATOM 815 O O . ASP A 1 105 ? 11.387 19.227 33.402 1.00 18.88 280 ASP A O 1
ATOM 820 N N . ALA A 1 106 ? 9.732 17.943 32.574 1.00 18.70 281 ALA A N 1
ATOM 821 C CA . ALA A 1 106 ? 8.750 18.368 33.560 1.00 18.87 281 ALA A CA 1
ATOM 822 C C . ALA A 1 106 ? 9.117 17.996 34.992 1.00 20.83 281 ALA A C 1
ATOM 823 O O . ALA A 1 106 ? 8.792 18.733 35.917 1.00 20.72 281 ALA A O 1
ATOM 825 N N . ILE A 1 107 ? 9.769 16.853 35.179 1.00 18.83 282 ILE A N 1
ATOM 826 C CA . ILE A 1 107 ? 10.184 16.440 36.516 1.00 20.22 282 ILE A CA 1
ATOM 827 C C . ILE A 1 107 ? 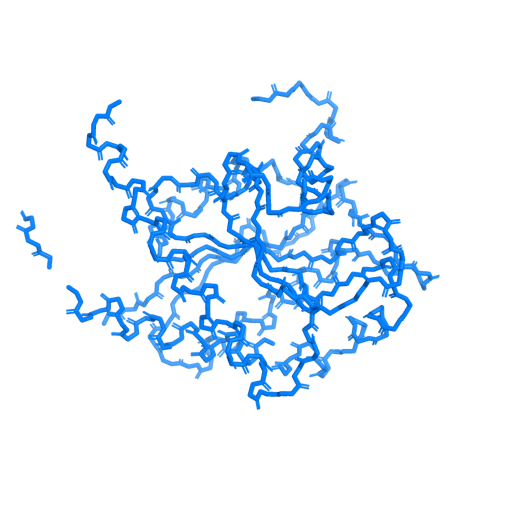11.244 17.394 37.060 1.00 16.20 282 ILE A C 1
ATOM 828 O O . ILE A 1 107 ? 11.173 17.835 38.212 1.00 17.86 282 ILE A O 1
ATOM 833 N N . ALA A 1 108 ? 12.235 17.701 36.232 1.00 16.04 283 ALA A N 1
ATOM 834 C CA . ALA A 1 108 ? 13.293 18.629 36.615 1.00 13.89 283 ALA A CA 1
ATOM 835 C C . ALA A 1 108 ? 12.715 20.007 36.937 1.00 13.68 283 ALA A C 1
ATOM 836 O O . ALA A 1 108 ? 13.116 20.649 37.917 1.00 15.35 283 ALA A O 1
ATOM 838 N N . LYS A 1 109 ? 11.774 20.465 36.118 1.00 15.91 284 LYS A N 1
ATOM 839 C CA . LYS A 1 109 ? 11.181 21.779 36.318 1.00 15.87 284 LYS A CA 1
ATOM 840 C C . LYS A 1 109 ? 10.464 21.852 37.664 1.00 16.48 284 LYS A C 1
ATOM 841 O O . LYS A 1 109 ? 10.629 22.808 38.425 1.00 16.61 284 LYS A O 1
ATOM 847 N N . SER A 1 110 ? 9.669 20.834 37.959 1.00 16.09 285 SER A N 1
ATOM 848 C CA . SER A 1 110 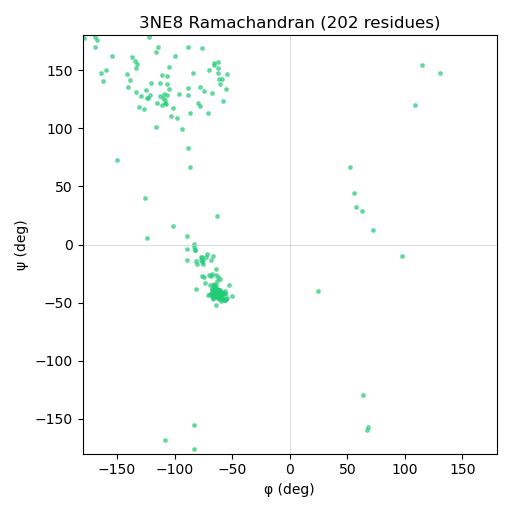? 8.912 20.807 39.201 1.00 17.46 285 SER A CA 1
ATOM 849 C C . SER A 1 110 ? 9.848 20.676 40.396 1.00 16.28 285 SER A C 1
ATOM 850 O O . SER A 1 110 ? 9.619 21.279 41.443 1.00 16.66 285 SER A O 1
ATOM 853 N N . LEU A 1 111 ? 10.903 19.880 40.237 1.00 14.40 286 LEU A N 1
ATOM 854 C CA . LEU A 1 111 ? 11.861 19.693 41.321 1.00 13.69 286 LEU A CA 1
ATOM 855 C C . LEU A 1 111 ? 12.548 21.006 41.682 1.00 14.76 286 LEU A C 1
ATOM 856 O O . LEU A 1 111 ? 12.660 21.345 42.857 1.00 14.82 286 LEU A O 1
ATOM 861 N N . ALA A 1 112 ? 13.007 21.752 40.683 1.00 13.82 287 ALA A N 1
ATOM 862 C CA . ALA A 1 112 ? 13.643 23.038 40.953 1.00 13.35 287 ALA A CA 1
ATOM 863 C C . ALA A 1 112 ? 12.682 24.020 41.612 1.00 14.82 287 ALA A C 1
ATOM 864 O O . ALA A 1 112 ? 13.066 24.747 42.521 1.00 14.68 287 ALA A O 1
ATOM 866 N N . GLU A 1 113 ? 11.435 24.046 41.153 1.00 15.33 288 GLU A N 1
ATOM 867 C CA . GLU A 1 113 ? 10.440 24.932 41.747 1.00 18.21 288 GLU A CA 1
ATOM 868 C C . GLU A 1 113 ? 10.318 24.662 43.236 1.00 17.77 288 GLU A C 1
ATOM 869 O O . GLU A 1 113 ? 10.331 25.584 44.055 1.00 20.47 288 GLU A O 1
ATOM 875 N N . SER A 1 114 ? 10.204 23.387 43.587 1.00 14.74 289 SER A N 1
ATOM 876 C CA . SER A 1 114 ? 10.036 23.000 44.980 1.00 16.14 289 SER A CA 1
ATOM 877 C C . SER A 1 114 ? 11.299 23.241 45.800 1.00 16.72 289 SER A C 1
ATOM 878 O O . SER A 1 114 ? 11.234 23.721 46.935 1.00 19.66 289 SER A O 1
ATOM 881 N N . GLU A 1 115 ? 12.452 22.900 45.235 1.00 14.56 290 GLU A N 1
ATOM 882 C CA . GLU A 1 115 ? 13.709 23.024 45.958 1.00 14.38 290 GLU A CA 1
ATOM 883 C C . GLU A 1 115 ? 14.129 24.474 46.180 1.00 13.44 290 GLU A C 1
ATOM 884 O O . GLU A 1 115 ? 14.827 24.784 47.150 1.00 13.89 290 GLU A O 1
ATOM 890 N N . ASN A 1 116 ? 13.689 25.366 45.303 1.00 12.93 291 ASN A N 1
ATOM 891 C CA . ASN A 1 116 ? 13.956 26.786 45.481 1.00 13.11 291 ASN A CA 1
ATOM 892 C C . ASN A 1 116 ? 13.095 27.397 46.577 1.00 15.05 291 ASN A C 1
ATOM 893 O O . ASN A 1 116 ? 13.503 28.358 47.232 1.00 17.86 291 ASN A O 1
ATOM 898 N N . LYS A 1 117 ? 11.917 26.834 46.800 1.00 13.31 292 LYS A N 1
ATOM 899 C CA A LYS A 1 117 ? 11.006 27.446 47.758 0.36 15.07 292 LYS A CA 1
ATOM 900 C CA B LYS A 1 117 ? 10.971 27.391 47.762 0.64 15.32 292 LYS A CA 1
ATOM 901 C C . LYS A 1 117 ? 11.349 27.150 49.217 1.00 13.05 292 LYS A C 1
ATOM 902 O O . LYS A 1 117 ? 10.777 27.758 50.115 1.00 13.46 292 LYS A O 1
ATOM 913 N N . VAL A 1 118 ? 12.311 26.264 49.462 1.00 13.53 293 VAL A N 1
ATOM 914 C CA . VAL A 1 118 ? 12.657 25.944 50.851 1.00 13.38 293 VAL A CA 1
ATOM 915 C C . VAL A 1 118 ? 13.220 27.125 51.642 1.00 12.58 293 VAL A C 1
ATOM 916 O O . VAL A 1 118 ? 13.154 27.125 52.879 1.00 12.33 293 VAL A O 1
ATOM 920 N N . ASP A 1 119 ? 13.733 28.144 50.957 1.00 13.36 294 ASP A N 1
ATOM 921 C CA . ASP A 1 119 ? 14.186 29.349 51.651 1.00 13.34 294 ASP A CA 1
ATOM 922 C C . ASP A 1 119 ? 13.088 29.905 52.550 1.00 13.84 294 ASP A C 1
ATOM 923 O O . ASP A 1 119 ? 13.366 30.469 53.610 1.00 14.76 294 ASP A O 1
ATOM 928 N N . LEU A 1 120 ? 11.842 29.772 52.106 1.00 12.51 295 LEU A N 1
ATOM 929 C CA . LEU A 1 120 ? 10.717 30.389 52.802 1.00 12.66 295 LEU A CA 1
ATOM 930 C C . LEU A 1 120 ? 10.387 29.702 54.116 1.00 12.68 295 LEU A C 1
ATOM 931 O O . LEU A 1 120 ? 9.588 30.222 54.889 1.00 13.16 295 LEU A O 1
ATOM 936 N N . LEU A 1 121 ? 11.014 28.560 54.387 1.00 12.28 296 LEU A N 1
ATOM 937 C CA . LEU A 1 121 ? 10.710 27.819 55.609 1.00 12.38 296 LEU A CA 1
ATOM 938 C C . LEU A 1 121 ? 11.173 28.519 56.887 1.00 12.86 296 LEU A C 1
ATOM 939 O O . LEU A 1 121 ? 10.759 28.136 57.984 1.00 13.73 296 LEU A O 1
ATOM 944 N N . ASP A 1 122 ? 12.019 29.541 56.761 1.00 11.60 297 ASP A N 1
ATOM 945 C CA . ASP A 1 122 ? 12.372 30.342 57.935 1.00 11.80 297 ASP A CA 1
ATOM 946 C C . ASP A 1 122 ? 11.310 31.409 58.214 1.00 13.74 297 ASP A C 1
ATOM 947 O O . ASP A 1 122 ? 11.389 32.147 59.202 1.00 13.31 297 ASP A O 1
ATOM 952 N N . GLY A 1 123 ? 10.291 31.473 57.367 1.00 13.00 298 GLY A N 1
ATOM 953 C CA . GLY A 1 123 ? 9.214 32.433 57.528 1.00 13.43 298 GLY A CA 1
ATOM 954 C C . GLY A 1 123 ? 9.607 33.865 57.217 1.00 13.37 298 GLY A C 1
ATOM 955 O O . GLY A 1 123 ? 8.852 34.788 57.509 1.00 14.98 298 GLY A O 1
ATOM 956 N N . LEU A 1 124 ? 10.774 34.059 56.609 1.00 13.09 299 LEU A N 1
ATOM 957 C CA . LEU A 1 124 ? 11.190 35.391 56.180 1.00 14.44 299 LEU A CA 1
ATOM 958 C C . LEU A 1 124 ? 10.912 35.556 54.685 1.00 13.85 299 LEU A C 1
ATOM 959 O O . LEU A 1 124 ? 10.702 34.571 53.981 1.00 14.29 299 LEU A O 1
ATOM 964 N N . PRO A 1 125 ? 10.879 36.805 54.200 1.00 15.66 300 PRO A N 1
ATOM 965 C CA . PRO A 1 125 ? 10.561 37.045 52.787 1.00 16.05 300 PRO A CA 1
ATOM 966 C C . PRO A 1 125 ? 11.566 36.430 51.808 1.00 15.46 300 PRO A C 1
ATOM 967 O O . PRO A 1 125 ? 12.710 36.150 52.159 1.00 17.35 300 PRO A O 1
ATOM 971 N N . LYS A 1 126 ? 11.102 36.202 50.584 1.00 16.39 301 LYS A N 1
ATOM 972 C CA . LYS A 1 126 ? 11.928 35.699 49.496 1.00 18.21 301 LYS A CA 1
ATOM 973 C C . LYS A 1 126 ? 13.033 36.702 49.200 1.00 17.76 301 LYS A C 1
ATOM 974 O O . LYS A 1 126 ? 12.839 37.901 49.328 1.00 24.35 301 LYS A O 1
ATOM 980 N N . GLU A 1 127 ? 14.201 36.225 48.787 1.00 25.79 302 GLU A N 1
ATOM 981 C CA . GLU A 1 127 ? 15.239 37.167 48.378 1.00 35.39 302 GLU A CA 1
ATOM 982 C C . GLU A 1 127 ? 15.459 37.169 46.869 1.00 33.23 302 GLU A C 1
ATOM 983 O O . GLU A 1 127 ? 14.624 36.683 46.111 1.00 32.91 302 GLU A O 1
ATOM 989 N N . ASP A 1 134 ? 26.381 42.722 32.289 1.00 43.47 309 ASP A N 1
ATOM 990 C CA . ASP A 1 134 ? 27.830 42.869 32.209 1.00 41.70 309 ASP A CA 1
ATOM 991 C C . ASP A 1 134 ? 28.430 41.779 31.328 1.00 37.48 309 ASP A C 1
ATOM 992 O O . ASP A 1 134 ? 28.294 40.591 31.618 1.00 36.36 309 ASP A O 1
ATOM 997 N N . ILE A 1 135 ? 29.100 42.189 30.256 1.00 32.87 310 ILE A N 1
ATOM 998 C CA . ILE A 1 135 ? 29.675 41.245 29.302 1.00 35.67 310 ILE A CA 1
ATOM 999 C C . ILE A 1 135 ? 30.727 40.326 29.913 1.00 29.90 310 ILE A C 1
ATOM 1000 O O . ILE A 1 135 ? 30.741 39.131 29.631 1.00 24.08 310 ILE A O 1
ATOM 1005 N N . LEU A 1 136 ? 31.616 40.886 30.728 1.00 29.77 311 LEU A N 1
ATOM 1006 C CA . LEU A 1 136 ? 32.678 40.101 31.351 1.00 29.69 311 LEU A CA 1
ATOM 1007 C C . LEU A 1 136 ? 32.086 39.031 32.257 1.00 25.21 311 LEU A C 1
ATOM 1008 O O . LEU A 1 136 ? 32.549 37.890 32.276 1.00 22.16 311 LEU A O 1
ATOM 1013 N N . LEU A 1 137 ? 31.051 39.405 32.999 1.00 20.68 312 LEU A N 1
ATOM 1014 C CA . LEU A 1 137 ? 30.343 38.464 33.856 1.00 21.67 312 LEU A CA 1
ATOM 1015 C C . LEU A 1 137 ? 29.684 37.359 33.028 1.00 20.10 312 LEU A C 1
ATOM 1016 O O . LEU A 1 137 ? 29.749 36.175 33.382 1.00 20.15 312 LEU A O 1
ATOM 1021 N N 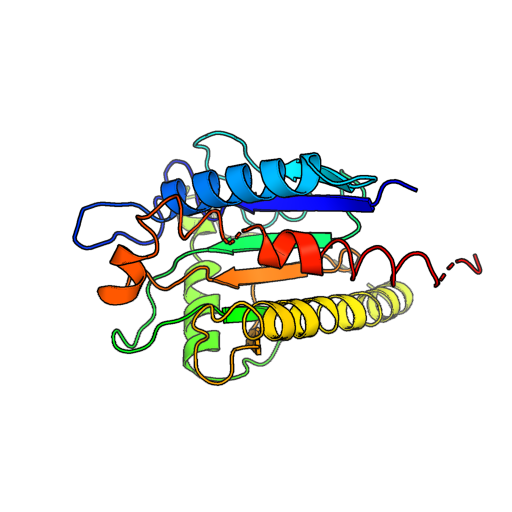. ASP A 1 138 ? 29.048 37.745 31.925 1.00 21.03 313 ASP A N 1
ATOM 1022 C CA . ASP A 1 138 ? 28.338 36.776 31.097 1.00 19.05 313 ASP A CA 1
ATOM 1023 C C . ASP A 1 138 ? 29.302 35.787 30.450 1.00 18.07 313 ASP A C 1
ATOM 1024 O O . ASP A 1 138 ? 28.982 34.604 30.310 1.00 18.35 313 ASP A O 1
ATOM 1029 N N . LEU A 1 139 ? 30.484 36.265 30.073 1.00 19.31 314 LEU A N 1
ATOM 1030 C CA . LEU A 1 139 ? 31.527 35.380 29.560 1.00 19.28 314 LEU A CA 1
ATOM 1031 C C . LEU A 1 139 ? 32.004 34.398 30.630 1.00 18.17 314 LEU A C 1
ATOM 1032 O O . LEU A 1 139 ? 32.143 33.205 30.366 1.00 18.97 314 LEU A O 1
ATOM 1037 N N . THR A 1 140 ? 32.241 34.906 31.838 1.00 17.25 315 THR A N 1
ATOM 1038 C CA . THR A 1 140 ? 32.670 34.078 32.964 1.00 16.32 315 THR A CA 1
ATOM 1039 C C . THR A 1 140 ? 31.640 32.994 33.232 1.00 13.31 315 THR A C 1
ATOM 1040 O O . THR A 1 140 ? 31.979 31.830 33.474 1.00 13.08 315 THR A O 1
ATOM 1044 N N . ARG A 1 141 ? 30.375 33.389 33.179 1.00 13.34 316 ARG A N 1
ATOM 1045 C CA . ARG A 1 141 ? 29.273 32.463 33.352 1.00 12.68 316 ARG A CA 1
ATOM 1046 C C . ARG A 1 141 ? 29.313 31.334 32.328 1.00 10.27 316 ARG A C 1
ATOM 1047 O O . ARG A 1 141 ? 29.039 30.187 32.648 1.00 11.15 316 ARG A O 1
ATOM 1055 N N . ARG A 1 142 ? 29.631 31.672 31.082 1.00 12.29 317 ARG A N 1
ATOM 1056 C CA . ARG A 1 142 ? 29.638 30.675 30.014 1.00 13.46 317 ARG A CA 1
ATOM 1057 C C . ARG A 1 142 ? 30.760 29.663 30.243 1.00 12.00 317 ARG A C 1
ATOM 1058 O O . ARG A 1 142 ? 30.580 28.456 30.075 1.00 12.34 317 ARG A O 1
ATOM 1066 N N . GLU A 1 143 ? 31.910 30.168 30.660 1.00 13.64 318 GLU A N 1
ATOM 1067 C CA A GLU A 1 143 ? 33.040 29.322 30.992 0.67 13.46 318 GLU A CA 1
ATOM 1068 C CA B GLU A 1 143 ? 33.039 29.312 30.988 0.33 14.27 318 GLU A CA 1
ATOM 1069 C C . GLU A 1 143 ? 32.709 28.400 32.168 1.00 13.21 318 GLU A C 1
ATOM 1070 O O . GLU A 1 143 ? 32.965 27.195 32.137 1.00 14.61 318 GLU A O 1
ATOM 1081 N N . THR A 1 144 ? 32.142 28.975 33.218 1.00 10.77 319 THR A N 1
ATOM 1082 C CA . THR A 1 144 ? 31.716 28.201 34.372 1.00 11.18 319 THR A CA 1
ATOM 1083 C C . THR A 1 144 ? 30.758 27.095 33.977 1.00 10.26 319 THR A C 1
ATOM 1084 O O . THR A 1 144 ? 30.864 25.963 34.452 1.00 11.95 319 THR A O 1
ATOM 1088 N N . HIS A 1 145 ? 29.820 27.411 33.092 1.00 10.59 320 HIS A N 1
ATOM 1089 C CA . HIS A 1 145 ? 28.834 26.425 32.694 1.00 9.40 320 HIS A CA 1
ATOM 1090 C C . HIS A 1 145 ? 29.475 25.251 31.949 1.00 9.34 320 HIS A C 1
ATOM 1091 O O . HIS A 1 145 ? 29.099 24.098 32.143 1.00 10.41 320 HIS A O 1
ATOM 1098 N N . ALA A 1 146 ? 30.442 25.549 31.094 1.00 10.27 321 ALA A N 1
ATOM 1099 C CA . ALA A 1 146 ? 31.166 24.488 30.398 1.00 10.54 321 ALA A CA 1
ATOM 1100 C C . ALA A 1 146 ? 31.781 23.518 31.405 1.00 10.78 321 ALA A C 1
ATOM 1101 O O . ALA A 1 146 ? 31.725 22.305 31.228 1.00 11.13 321 ALA A O 1
ATOM 1103 N N . PHE A 1 147 ? 32.342 24.055 32.489 1.00 9.91 322 PHE A N 1
ATOM 1104 C CA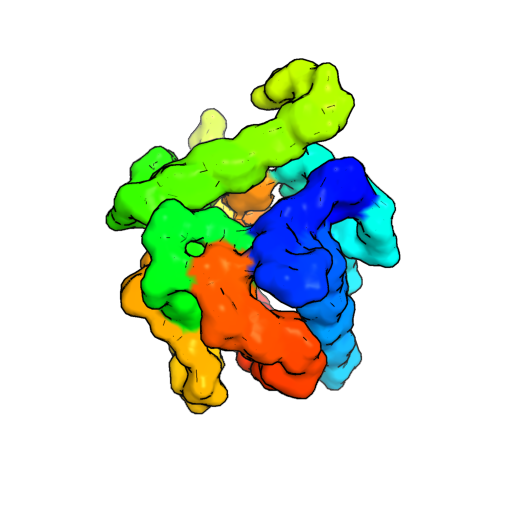 . PHE A 1 147 ? 32.928 23.216 33.529 1.00 9.40 322 PHE A CA 1
ATOM 1105 C C . PHE A 1 147 ? 31.866 22.419 34.279 1.00 8.66 322 PHE A C 1
ATOM 1106 O O . PHE A 1 147 ? 32.063 21.242 34.550 1.00 10.17 322 PHE A O 1
ATOM 1114 N N . SER A 1 148 ? 30.737 23.051 34.603 1.00 10.13 323 SER A N 1
ATOM 1115 C CA . SER A 1 148 ? 29.656 22.342 35.293 1.00 9.51 323 SER A CA 1
ATOM 1116 C C . SER A 1 148 ? 29.180 21.139 34.494 1.00 9.39 323 SER A C 1
ATOM 1117 O O . SER A 1 148 ? 28.971 20.048 35.033 1.00 10.39 323 SER A O 1
ATOM 1120 N N . ILE A 1 149 ? 28.983 21.352 33.199 1.00 10.00 324 ILE A N 1
ATOM 1121 C CA A ILE A 1 149 ? 28.546 20.313 32.263 0.54 9.66 324 ILE A CA 1
ATOM 1122 C CA B ILE A 1 149 ? 28.516 20.263 32.363 0.46 10.37 324 ILE A CA 1
ATOM 1123 C C . ILE A 1 149 ? 29.572 19.176 32.199 1.00 9.37 324 ILE A C 1
ATOM 1124 O O . ILE A 1 149 ? 29.232 17.991 32.232 1.00 10.81 324 ILE A O 1
ATOM 1133 N N . ASN A 1 150 ? 30.837 19.561 32.065 1.00 10.06 325 ASN A N 1
ATOM 1134 C CA . ASN A 1 150 ? 31.909 18.580 32.013 1.00 10.46 325 ASN A CA 1
ATOM 1135 C C . ASN A 1 150 ? 31.898 17.703 33.256 1.00 10.91 325 ASN A C 1
ATOM 1136 O O . ASN A 1 150 ? 31.969 16.476 33.167 1.00 11.21 325 ASN A O 1
ATOM 1141 N N . PHE A 1 151 ? 31.801 18.323 34.430 1.00 9.98 326 PHE A N 1
ATOM 1142 C CA . PHE A 1 151 ? 31.790 17.540 35.647 1.00 8.66 326 PHE A CA 1
ATOM 1143 C C . PHE A 1 151 ? 30.563 16.634 35.724 1.00 9.78 326 PHE A C 1
ATOM 1144 O O . PHE A 1 151 ? 30.668 15.458 36.091 1.00 10.70 326 PHE A O 1
ATOM 1152 N N . ALA A 1 152 ? 29.393 17.179 35.397 1.00 9.19 327 ALA A N 1
ATOM 1153 C CA . ALA A 1 152 ? 28.180 16.365 35.408 1.00 10.58 327 ALA A CA 1
ATOM 1154 C C . ALA A 1 152 ? 28.352 15.118 34.535 1.00 11.79 327 ALA A C 1
ATOM 1155 O O . ALA A 1 152 ? 27.993 14.003 34.935 1.00 13.33 327 ALA A O 1
ATOM 1157 N N . ASN A 1 153 ? 28.889 15.316 33.330 1.00 11.85 328 ASN A N 1
ATOM 1158 C CA . ASN A 1 153 ? 29.107 14.216 32.389 1.00 13.91 328 ASN A CA 1
ATOM 1159 C C . ASN A 1 153 ? 30.021 13.165 32.959 1.00 12.66 328 ASN A C 1
ATOM 1160 O O . ASN A 1 153 ? 29.758 11.961 32.841 1.00 15.02 328 ASN A O 1
ATOM 1165 N N . ASN A 1 154 ? 31.102 13.611 33.578 1.00 12.82 329 ASN A N 1
ATOM 1166 C CA . ASN A 1 154 ? 32.046 12.664 34.135 1.00 15.46 329 ASN A CA 1
ATOM 1167 C C . ASN A 1 154 ? 31.454 11.889 35.305 1.00 12.94 329 ASN A C 1
ATOM 1168 O O . ASN A 1 154 ? 31.689 10.688 35.436 1.00 13.98 329 ASN A O 1
ATOM 1173 N N . VAL A 1 155 ? 30.686 12.573 36.145 1.00 11.88 330 VAL A N 1
ATOM 1174 C CA . VAL A 1 155 ? 30.063 11.908 37.279 1.00 10.68 330 VAL A CA 1
ATOM 1175 C C . VAL A 1 155 ? 29.157 10.778 36.806 1.00 11.54 330 VAL A C 1
ATOM 1176 O O . VAL A 1 155 ? 29.239 9.658 37.306 1.00 12.07 330 VAL A O 1
ATOM 1180 N N . VAL A 1 156 ? 28.312 11.075 35.828 1.00 11.48 331 VAL A N 1
ATOM 1181 C CA . VAL A 1 156 ? 27.423 10.072 35.261 1.00 13.15 331 VAL A CA 1
ATOM 1182 C C . VAL A 1 156 ? 28.212 8.899 34.681 1.00 12.93 331 VAL A C 1
ATOM 1183 O O . VAL A 1 156 ? 27.893 7.744 34.943 1.00 14.64 331 VAL A O 1
ATOM 1187 N N . SER A 1 157 ? 29.250 9.203 33.910 1.00 13.93 332 SER A N 1
ATOM 1188 C CA . SER A 1 157 ? 30.079 8.161 33.304 1.00 14.54 332 SER A CA 1
ATOM 1189 C C . SER A 1 157 ? 30.656 7.218 34.361 1.00 15.18 332 SER A C 1
ATOM 1190 O O . SER A 1 157 ? 30.596 5.999 34.219 1.00 15.79 332 SER A O 1
ATOM 1193 N N . ASN A 1 158 ? 31.224 7.778 35.421 1.00 14.05 333 ASN A N 1
ATOM 1194 C CA . ASN A 1 158 ? 31.851 6.956 36.450 1.00 14.02 333 ASN A CA 1
ATOM 1195 C C . ASN A 1 158 ? 30.863 6.221 37.350 1.00 13.94 333 ASN A C 1
ATOM 1196 O O . ASN A 1 158 ? 31.138 5.108 37.790 1.00 16.00 333 ASN A O 1
ATOM 1201 N N . LEU A 1 159 ? 29.707 6.823 37.604 1.00 13.17 334 LEU A N 1
ATOM 1202 C CA . LEU A 1 159 ? 28.673 6.107 38.353 1.00 12.86 334 LEU A CA 1
ATOM 1203 C C . LEU A 1 159 ? 28.264 4.864 37.575 1.00 16.16 334 LEU A C 1
ATOM 1204 O O . LEU A 1 159 ? 28.098 3.788 38.148 1.00 16.71 334 LEU A O 1
ATOM 1209 N N . SER A 1 160 ? 28.114 5.013 36.265 1.00 15.77 335 SER A N 1
ATOM 1210 C CA A SER A 1 160 ? 27.743 3.895 35.412 0.56 19.58 335 SER A CA 1
ATOM 1211 C CA B SER A 1 160 ? 27.733 3.885 35.428 0.20 19.39 335 SER A CA 1
ATOM 1212 C CA C SER A 1 160 ? 27.760 3.900 35.385 0.24 19.47 335 SER A CA 1
ATOM 1213 C C . SER A 1 160 ? 28.804 2.797 35.453 1.00 21.08 335 SER A C 1
ATOM 1214 O O . SER A 1 160 ? 28.482 1.615 35.574 1.00 22.34 335 SER A O 1
ATOM 1221 N N . LYS A 1 161 ? 30.071 3.190 35.356 1.00 18.85 336 LYS A N 1
ATOM 1222 C CA . LYS A 1 161 ? 31.164 2.222 35.403 1.00 21.38 336 LYS A CA 1
ATOM 1223 C C . LYS A 1 161 ? 31.198 1.489 36.743 1.00 23.75 336 LYS A C 1
ATOM 1224 O O . LYS A 1 161 ? 31.642 0.342 36.823 1.00 27.69 336 LYS A O 1
ATOM 1230 N N . SER A 1 162 ? 30.720 2.154 37.789 1.00 19.98 337 SER A N 1
ATOM 1231 C CA . SER A 1 162 ? 30.674 1.566 39.127 1.00 23.90 337 SER A CA 1
ATOM 1232 C C . SER A 1 162 ? 29.377 0.802 39.392 1.00 21.09 337 SER A C 1
ATOM 1233 O O . SER A 1 162 ? 29.128 0.364 40.516 1.00 28.35 337 SER A O 1
ATOM 1236 N N . HIS A 1 163 ? 28.560 0.650 38.357 1.00 22.98 338 HIS A N 1
ATOM 1237 C CA . HIS A 1 163 ? 27.297 -0.077 38.452 1.00 26.59 338 HIS A CA 1
ATOM 1238 C C . HIS A 1 163 ? 26.367 0.493 39.519 1.00 25.77 338 HIS A C 1
ATOM 1239 O O . HIS A 1 163 ? 25.608 -0.241 40.152 1.00 28.22 338 HIS A O 1
ATOM 1246 N N . ILE A 1 164 ? 26.441 1.804 39.716 1.00 20.14 339 ILE A N 1
ATOM 1247 C CA . ILE A 1 164 ? 25.505 2.512 40.574 1.00 17.45 339 ILE A CA 1
ATOM 1248 C C . ILE A 1 164 ? 24.321 2.906 39.711 1.00 16.30 339 ILE A C 1
ATOM 1249 O O . ILE A 1 164 ? 24.498 3.479 38.635 1.00 18.61 339 ILE A O 1
ATOM 1254 N N . ASN A 1 165 ? 23.115 2.579 40.156 1.00 15.38 340 ASN A N 1
ATOM 1255 C CA . ASN A 1 165 ? 21.949 2.784 39.309 1.00 14.90 340 ASN A CA 1
ATOM 1256 C C . ASN A 1 165 ? 21.650 4.251 39.067 1.00 13.65 340 ASN A C 1
ATOM 1257 O O . ASN A 1 165 ? 21.586 5.050 40.009 1.00 13.68 340 ASN A O 1
ATOM 1262 N N . LEU A 1 166 ? 21.467 4.588 37.795 1.00 15.48 341 LEU A N 1
ATOM 1263 C CA . LEU A 1 166 ? 21.177 5.944 37.355 1.00 15.57 341 LEU A CA 1
ATOM 1264 C C . LEU A 1 166 ? 19.750 6.012 36.846 1.00 15.95 341 LEU A C 1
ATOM 1265 O O . LEU A 1 166 ? 19.244 5.045 36.282 1.00 16.73 341 LEU A O 1
ATOM 1270 N N . ILE A 1 167 ? 19.096 7.150 37.051 1.00 14.75 342 ILE A N 1
ATOM 1271 C CA . ILE A 1 167 ? 17.800 7.398 36.436 1.00 16.25 342 ILE A CA 1
ATOM 1272 C C . ILE A 1 167 ? 17.965 7.491 34.927 1.00 17.94 342 ILE A C 1
ATOM 1273 O O . ILE A 1 167 ? 19.057 7.762 34.440 1.00 16.64 342 ILE A O 1
ATOM 1278 N N . ASN A 1 168 ? 16.898 7.235 34.176 1.00 19.29 343 ASN A N 1
ATOM 1279 C CA A ASN A 1 168 ? 16.893 7.491 32.745 0.55 21.84 343 ASN A CA 1
ATOM 1280 C CA B ASN A 1 168 ? 16.977 7.471 32.745 0.45 21.17 343 ASN A CA 1
ATOM 1281 C C . ASN A 1 168 ? 17.240 8.953 32.502 1.00 17.85 343 ASN A C 1
ATOM 1282 O O . ASN A 1 168 ? 16.745 9.812 33.224 1.00 20.39 343 ASN A O 1
ATOM 1291 N N . ASN A 1 169 ? 18.053 9.240 31.491 1.00 17.41 344 ASN A N 1
ATOM 12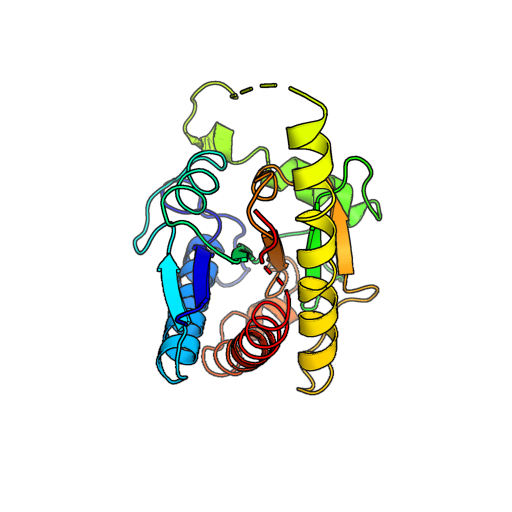92 C CA . ASN A 1 169 ? 18.492 10.616 31.242 1.00 19.39 344 ASN A CA 1
ATOM 1293 C C . ASN A 1 169 ? 19.077 11.233 32.513 1.00 15.69 344 ASN A C 1
ATOM 1294 O O . ASN A 1 169 ? 18.497 12.159 33.085 1.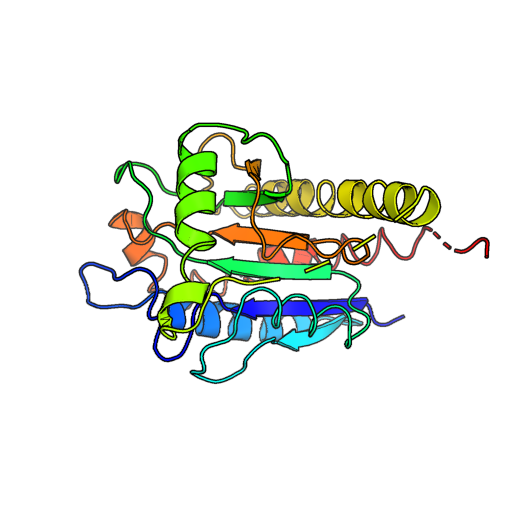00 18.45 344 ASN A O 1
ATOM 1299 N N . PRO A 1 170 ? 20.222 10.709 32.968 1.00 14.95 345 PRO A N 1
ATOM 1300 C CA . PRO A 1 170 ? 20.721 11.067 34.302 1.00 13.65 345 PRO A CA 1
ATOM 1301 C C . PRO A 1 170 ? 21.379 12.442 34.394 1.00 12.83 345 PRO A C 1
ATOM 1302 O O . PRO A 1 170 ? 21.643 12.878 35.518 1.00 12.93 345 PRO A O 1
ATOM 1306 N N . HIS A 1 171 ? 21.651 13.105 33.275 1.00 12.85 346 HIS A N 1
ATOM 1307 C CA . HIS A 1 171 ? 22.038 14.508 33.328 1.00 13.57 346 HIS A CA 1
ATOM 1308 C C . HIS A 1 171 ? 20.855 15.372 32.921 1.00 13.53 346 HIS A C 1
ATOM 1309 O O . HIS A 1 171 ? 20.450 15.362 31.760 1.00 14.19 346 HIS A O 1
ATOM 1316 N N . ARG A 1 172 ? 20.304 16.103 33.884 1.00 12.73 347 ARG A N 1
ATOM 1317 C CA . ARG A 1 172 ? 19.161 16.974 33.659 1.00 12.72 347 ARG A CA 1
ATOM 1318 C C . ARG A 1 172 ? 19.512 18.402 34.055 1.00 12.59 347 ARG A C 1
ATOM 1319 O O . ARG A 1 172 ? 20.631 18.685 34.495 1.00 11.34 347 ARG A O 1
ATOM 1327 N N . TYR A 1 173 ? 18.570 19.321 33.886 1.00 11.21 348 TYR A N 1
ATOM 1328 C CA . TYR A 1 173 ? 18.853 20.717 34.198 1.00 12.57 348 TYR A CA 1
ATOM 1329 C C . TYR A 1 173 ? 17.579 21.510 34.415 1.00 11.93 348 TYR A C 1
ATOM 1330 O O . TYR A 1 173 ? 16.519 21.185 33.871 1.00 12.49 348 TYR A O 1
ATOM 1339 N N . ALA A 1 174 ? 17.685 22.528 35.256 1.00 12.41 349 ALA A N 1
ATOM 1340 C CA . ALA A 1 174 ? 16.576 23.418 35.550 1.00 13.03 349 ALA A CA 1
ATOM 1341 C C . ALA A 1 174 ? 17.131 24.592 36.331 1.00 12.58 349 ALA A C 1
ATOM 1342 O O . ALA A 1 174 ? 18.327 24.643 36.619 1.00 12.84 349 ALA A O 1
ATOM 1344 N N . ASP A 1 175 ? 16.266 25.539 36.674 1.00 13.40 350 ASP A N 1
ATOM 1345 C CA . ASP A 1 175 ? 16.704 26.797 37.259 1.00 12.49 350 ASP A CA 1
ATOM 1346 C C . ASP A 1 175 ? 16.848 26.697 38.784 1.00 12.27 350 ASP A C 1
ATOM 1347 O O . ASP A 1 175 ? 16.100 27.324 39.539 1.00 15.13 350 ASP A O 1
ATOM 1352 N N . PHE A 1 176 ? 17.811 25.900 39.229 1.00 10.92 351 PHE A N 1
ATOM 1353 C CA . PHE A 1 176 ? 18.099 25.733 40.657 1.00 10.83 351 PHE A CA 1
ATOM 1354 C C . PHE A 1 176 ? 18.894 26.929 41.191 1.00 11.33 351 PHE A C 1
ATOM 1355 O O . PHE A 1 176 ? 20.014 27.193 40.734 1.00 11.97 351 PHE A O 1
ATOM 1363 N N . GLN A 1 177 ? 18.332 27.641 42.163 1.00 11.23 352 GLN A N 1
ATOM 1364 C CA A GLN A 1 177 ? 18.989 28.818 42.728 0.35 11.97 352 GLN A CA 1
ATOM 1365 C CA B GLN A 1 177 ? 19.004 28.819 42.701 0.65 11.08 352 GLN A CA 1
ATOM 1366 C C . GLN A 1 177 ? 20.334 28.502 43.386 1.00 10.59 352 GLN A C 1
ATOM 1367 O O . GLN A 1 177 ? 21.230 29.344 43.427 1.00 11.49 352 GLN A O 1
ATOM 1378 N N . VAL A 1 178 ? 20.485 27.287 43.897 1.00 9.49 353 VAL A N 1
ATOM 1379 C CA . VAL A 1 178 ? 21.736 26.948 44.569 1.00 10.12 353 VAL A CA 1
ATOM 1380 C C . VAL A 1 178 ? 22.884 26.766 43.570 1.00 9.42 353 VAL A C 1
ATOM 1381 O O . VAL A 1 178 ? 24.052 26.702 43.973 1.00 10.08 353 VAL A O 1
ATOM 1385 N N . LEU A 1 179 ? 22.555 26.715 42.276 1.00 9.72 354 LEU A N 1
ATOM 1386 C CA . LEU A 1 179 ? 23.557 26.532 41.227 1.00 10.89 354 LEU A CA 1
ATOM 1387 C C . LEU A 1 179 ? 23.920 27.843 40.519 1.00 12.14 354 LEU A C 1
ATOM 1388 O O . LEU A 1 179 ? 24.527 27.815 39.448 1.00 12.77 354 LEU A O 1
ATOM 1393 N N . LYS A 1 180 ? 23.575 28.979 41.124 1.00 11.58 355 LYS A N 1
ATOM 1394 C CA . LYS A 1 180 ? 23.716 30.287 40.481 1.00 12.85 355 LYS A CA 1
ATOM 1395 C C . LYS A 1 180 ? 25.093 30.952 40.556 1.00 14.29 355 LYS A C 1
ATOM 1396 O O . LYS A 1 180 ? 25.249 32.058 40.040 1.00 17.23 355 LYS A O 1
ATOM 1402 N N . ALA A 1 181 ? 26.093 30.326 41.174 1.00 12.00 356 ALA A N 1
ATOM 1403 C CA . ALA A 1 181 ? 27.413 30.972 41.221 1.00 12.06 356 ALA A CA 1
ATOM 1404 C C . ALA A 1 181 ? 27.900 31.237 39.789 1.00 11.73 356 ALA A C 1
ATOM 1405 O O . ALA A 1 181 ? 28.005 30.304 38.995 1.00 12.22 356 ALA A O 1
ATOM 1407 N N . PRO A 1 182 ? 28.212 32.497 39.445 1.00 11.89 357 PRO A N 1
ATOM 1408 C CA . PRO A 1 182 ? 28.660 32.750 38.067 1.00 12.04 357 PRO A CA 1
ATOM 1409 C C . PRO A 1 182 ? 30.092 32.278 37.827 1.00 11.90 357 PRO A C 1
ATOM 1410 O O . PRO A 1 182 ? 30.514 32.120 36.674 1.00 13.04 357 PRO A O 1
ATOM 1414 N N . ASP A 1 183 ? 30.818 32.051 38.921 1.00 11.38 358 ASP A N 1
ATOM 1415 C CA . ASP A 1 183 ? 32.266 31.854 38.900 1.00 12.09 358 ASP A CA 1
ATOM 1416 C C . ASP A 1 183 ? 32.741 30.543 39.529 1.00 12.49 358 ASP A C 1
ATOM 1417 O O . ASP A 1 183 ? 33.942 30.320 39.669 1.00 14.69 358 ASP A O 1
ATOM 1422 N N . VAL A 1 184 ? 31.804 29.682 39.914 1.00 10.01 359 VAL A N 1
ATOM 1423 C CA . VAL A 1 184 ? 32.157 28.386 40.486 1.00 10.18 359 VAL A CA 1
ATOM 1424 C C . VAL A 1 184 ? 31.348 27.301 39.786 1.00 9.55 359 VAL A C 1
ATOM 1425 O O . VAL A 1 184 ? 30.123 27.314 39.852 1.00 9.70 359 VAL A O 1
ATOM 1429 N N . PRO A 1 185 ? 32.025 26.356 39.115 1.00 9.09 360 PRO A N 1
ATOM 1430 C CA . PRO A 1 185 ? 31.291 25.252 38.486 1.00 9.07 360 PRO A CA 1
ATOM 1431 C C . PRO A 1 185 ? 30.447 24.557 39.545 1.00 8.64 360 PRO A C 1
ATOM 1432 O O . PRO A 1 185 ? 30.971 24.280 40.634 1.00 8.98 360 PRO A O 1
ATOM 1436 N N . SER A 1 186 ? 29.178 24.282 39.246 1.00 8.66 361 SER A N 1
ATOM 1437 C CA . SER A 1 186 ? 28.219 23.825 40.247 1.00 8.80 361 SER A CA 1
ATOM 1438 C C . SER A 1 186 ? 27.306 22.757 39.684 1.00 8.56 361 SER A C 1
ATOM 1439 O O . SER A 1 186 ? 26.776 22.909 38.565 1.00 9.12 361 SER A O 1
ATOM 1442 N N . VAL A 1 187 ? 27.092 21.695 40.461 1.00 7.97 362 VAL A N 1
ATOM 1443 C CA . VAL A 1 187 ? 26.095 20.696 40.119 1.00 8.40 362 VAL A CA 1
ATOM 1444 C C . VAL A 1 187 ? 25.278 20.348 41.352 1.00 8.15 362 VAL A C 1
ATOM 1445 O O . VAL A 1 187 ? 25.738 20.523 42.493 1.00 8.71 362 VAL A O 1
ATOM 1449 N N . LEU A 1 188 ? 24.082 19.823 41.121 1.00 8.68 363 LEU A N 1
ATOM 1450 C CA . LEU A 1 188 ? 23.237 19.293 42.175 1.00 8.55 363 LEU A CA 1
ATOM 1451 C C . LEU A 1 188 ? 23.090 17.800 41.930 1.00 9.28 363 LEU A C 1
ATOM 1452 O O . LEU A 1 188 ? 22.657 17.375 40.852 1.00 9.83 363 LEU A O 1
ATOM 1457 N N . ILE A 1 189 ? 23.483 16.992 42.905 1.00 9.35 364 ILE A N 1
ATOM 1458 C CA . ILE A 1 189 ? 23.405 15.545 42.758 1.00 8.96 364 ILE A CA 1
ATOM 1459 C C . ILE A 1 189 ? 22.305 14.998 43.636 1.00 8.91 364 ILE A C 1
ATOM 1460 O O . ILE A 1 189 ? 22.296 15.231 44.848 1.00 9.86 364 ILE A O 1
ATOM 1465 N N . GLU A 1 190 ? 21.342 14.319 43.020 1.00 10.22 365 GLU A N 1
ATOM 1466 C CA . GLU A 1 190 ? 20.373 13.536 43.773 1.00 10.65 365 GLU A CA 1
ATOM 1467 C C . GLU A 1 190 ? 21.000 12.175 43.969 1.00 11.69 365 GLU A C 1
ATOM 1468 O O . GLU A 1 190 ? 21.237 11.447 43.002 1.00 12.20 365 GLU A O 1
ATOM 1474 N N . ILE A 1 191 ? 21.325 11.832 45.207 1.00 10.98 366 ILE A N 1
ATOM 1475 C CA A ILE A 1 191 ? 21.888 10.531 45.571 0.42 9.49 366 ILE A CA 1
ATOM 1476 C CA B ILE A 1 191 ? 21.939 10.535 45.373 0.58 12.94 366 ILE A CA 1
ATOM 1477 C C . ILE A 1 191 ? 20.890 9.444 45.191 1.00 11.23 366 ILE A C 1
ATOM 1478 O O . ILE A 1 191 ? 21.247 8.339 44.774 1.00 12.79 366 ILE A O 1
ATOM 1487 N N . GLY A 1 192 ? 19.620 9.783 45.422 1.00 11.18 367 GLY A N 1
ATOM 1488 C CA . GLY A 1 192 ? 18.472 8.935 45.132 1.00 11.80 367 GLY A CA 1
ATOM 1489 C C . GLY A 1 192 ? 17.231 9.722 45.510 1.00 11.94 367 GLY A C 1
ATOM 1490 O O . GLY A 1 192 ? 17.349 10.831 46.026 1.00 14.68 367 GLY A O 1
ATOM 1491 N N . TYR A 1 193 ? 16.047 9.160 45.278 1.00 11.72 368 TYR A N 1
ATOM 1492 C CA . TYR A 1 193 ? 14.814 9.869 45.599 1.00 12.11 368 TYR A CA 1
ATOM 1493 C C . TYR A 1 193 ? 14.090 9.213 46.761 1.00 12.60 368 TYR A C 1
ATOM 1494 O O . TYR A 1 193 ? 13.702 8.052 46.686 1.00 12.82 368 TYR A O 1
ATOM 1503 N N . LEU A 1 194 ? 13.895 9.960 47.839 1.00 11.55 369 LEU A N 1
ATOM 1504 C CA . LEU A 1 194 ? 13.200 9.411 48.996 1.00 13.20 369 LEU A CA 1
ATOM 1505 C C . LEU A 1 194 ? 11.723 9.106 48.728 1.00 14.18 369 LEU A C 1
ATOM 1506 O O . LEU A 1 194 ? 11.064 8.466 49.547 1.00 15.12 369 LEU A O 1
ATOM 1511 N N . SER A 1 195 ? 11.207 9.548 47.582 1.00 15.57 370 SER A N 1
ATOM 1512 C CA . SER A 1 195 ? 9.851 9.208 47.157 1.00 15.27 370 SER A CA 1
ATOM 1513 C C . SER A 1 195 ? 9.756 7.777 46.638 1.00 16.07 370 SER A C 1
ATOM 1514 O O . SER A 1 195 ? 8.658 7.253 46.460 1.00 18.35 370 SER A O 1
ATOM 1517 N N . ASN A 1 196 ? 10.901 7.154 46.381 1.00 14.81 371 ASN A N 1
ATOM 1518 C CA . ASN A 1 196 ? 10.941 5.781 45.889 1.00 14.76 371 ASN A CA 1
ATOM 1519 C C . ASN A 1 196 ? 11.457 4.832 46.963 1.00 14.08 371 ASN A C 1
ATOM 1520 O O . ASN A 1 196 ? 12.499 5.078 47.571 1.00 14.88 371 ASN A O 1
ATOM 1525 N N . LYS A 1 197 ? 10.722 3.748 47.196 1.00 16.64 372 LYS A N 1
ATOM 1526 C CA . LYS A 1 197 ? 11.009 2.851 48.312 1.00 18.35 372 LYS A CA 1
ATOM 1527 C C . LYS A 1 197 ? 12.329 2.119 48.168 1.00 16.88 372 LYS A C 1
ATOM 1528 O O . LYS A 1 197 ? 13.001 1.849 49.165 1.00 17.36 372 LYS A O 1
ATOM 1534 N N . GLU A 1 198 ? 12.692 1.778 46.936 1.00 16.55 373 GLU A N 1
ATOM 1535 C CA . GLU A 1 198 ? 13.952 1.098 46.688 1.00 16.88 373 GLU A CA 1
ATOM 1536 C C . GLU A 1 198 ? 15.130 2.044 46.904 1.00 15.53 373 GLU A C 1
ATOM 1537 O O . GLU A 1 198 ? 16.137 1.668 47.511 1.00 16.82 373 GLU A O 1
ATOM 1543 N N . ASP A 1 199 ? 15.018 3.276 46.413 1.00 15.92 374 ASP A N 1
ATOM 1544 C CA . ASP A 1 199 ? 16.063 4.260 46.684 1.00 13.84 374 ASP A CA 1
ATOM 1545 C C . ASP A 1 199 ? 16.215 4.502 48.185 1.00 12.96 374 ASP A C 1
ATOM 1546 O O . ASP A 1 199 ? 17.332 4.662 48.674 1.00 14.32 374 ASP A O 1
ATOM 1551 N N . GLU A 1 200 ? 15.107 4.549 48.919 1.00 13.42 375 GLU A N 1
ATOM 1552 C CA . GLU A 1 200 ? 15.194 4.745 50.358 1.00 13.14 375 GLU A CA 1
ATOM 1553 C C . GLU A 1 200 ? 16.065 3.663 51.002 1.00 15.59 375 GLU A C 1
ATOM 1554 O O . GLU A 1 200 ? 16.861 3.955 51.896 1.00 14.94 375 GLU A O 1
ATOM 1560 N N . LYS A 1 201 ? 15.933 2.420 50.542 1.00 15.97 376 LYS A N 1
ATOM 1561 C CA . LYS A 1 201 ? 16.745 1.326 51.087 1.00 17.32 376 LYS A CA 1
ATOM 1562 C C . LYS A 1 201 ? 18.236 1.496 50.793 1.00 16.68 376 LYS A C 1
ATOM 1563 O O . LYS A 1 201 ? 19.075 1.173 51.635 1.00 20.26 376 LYS A O 1
ATOM 1569 N N . LEU A 1 202 ? 18.572 2.005 49.612 1.00 15.95 377 LEU A N 1
ATOM 1570 C CA . LEU A 1 202 ? 19.963 2.321 49.301 1.00 16.48 377 LEU A CA 1
ATOM 1571 C C . LEU A 1 202 ? 20.455 3.480 50.148 1.00 16.66 377 LEU A C 1
ATOM 1572 O O . LEU A 1 202 ? 21.551 3.440 50.714 1.00 16.05 377 LEU A O 1
ATOM 1577 N N . LEU A 1 203 ? 19.631 4.517 50.238 1.00 14.63 378 LEU A N 1
ATOM 1578 C CA A LEU A 1 203 ? 19.998 5.755 50.926 0.51 15.87 378 LEU A CA 1
ATOM 1579 C CA B LEU A 1 203 ? 20.031 5.746 50.912 0.49 15.62 378 LEU A CA 1
ATOM 1580 C C . LEU A 1 203 ? 20.320 5.541 52.398 1.00 14.85 378 LEU A C 1
ATOM 1581 O O . LEU A 1 203 ? 21.113 6.285 52.985 1.00 16.58 378 LEU A O 1
ATOM 1590 N N . ASN A 1 204 ? 19.694 4.537 53.004 1.00 16.74 379 ASN A N 1
ATOM 1591 C CA A ASN A 1 204 ? 19.877 4.195 54.404 0.49 16.48 379 ASN A CA 1
ATOM 1592 C CA B ASN A 1 204 ? 19.974 4.324 54.419 0.51 16.46 379 ASN A CA 1
ATOM 1593 C C . ASN A 1 204 ? 21.116 3.338 54.674 1.00 16.54 379 ASN A C 1
ATOM 1594 O O . ASN A 1 204 ? 21.475 3.085 55.818 1.00 17.93 379 ASN A O 1
ATOM 1603 N N . ASN A 1 205 ? 21.745 2.863 53.605 1.00 13.91 380 ASN A N 1
ATOM 1604 C CA . ASN A 1 205 ? 22.857 1.923 53.693 1.00 14.39 380 ASN A CA 1
ATOM 1605 C C . ASN A 1 205 ? 24.192 2.655 53.591 1.00 11.66 380 ASN A C 1
ATOM 1606 O O . ASN A 1 205 ? 24.550 3.144 52.517 1.00 12.55 380 ASN A O 1
ATOM 1611 N N . PRO A 1 206 ? 24.940 2.750 54.705 1.00 11.70 381 PRO A N 1
ATOM 1612 C CA . PRO A 1 206 ? 26.151 3.584 54.655 1.00 13.07 381 PRO A CA 1
ATOM 1613 C C . PRO A 1 206 ? 27.225 3.008 53.753 1.00 11.87 381 PRO A C 1
ATOM 1614 O O . PRO A 1 206 ? 28.056 3.760 53.242 1.00 12.17 381 PRO A O 1
ATOM 1618 N N . GLN A 1 207 ? 27.230 1.703 53.553 1.00 12.50 382 GLN A N 1
ATOM 1619 C CA A GLN A 1 207 ? 28.222 1.108 52.665 0.74 13.25 382 GLN A CA 1
ATOM 1620 C CA B GLN A 1 207 ? 28.203 1.081 52.660 0.26 14.53 382 GLN A CA 1
ATOM 1621 C C . GLN A 1 207 ? 27.919 1.473 51.215 1.00 13.90 382 GLN A C 1
ATOM 1622 O O . GLN A 1 207 ? 28.836 1.760 50.421 1.00 14.00 382 GLN A O 1
ATOM 1633 N N . TRP A 1 208 ? 26.641 1.483 50.857 1.00 13.19 383 TRP A N 1
ATOM 1634 C CA . TRP A 1 208 ? 26.266 1.900 49.517 1.00 12.85 383 TRP A CA 1
ATOM 1635 C C . TRP A 1 208 ? 26.600 3.381 49.331 1.00 11.02 383 TRP A C 1
ATOM 1636 O O . TRP A 1 208 ? 27.163 3.788 48.312 1.00 11.54 383 TRP A O 1
ATOM 1647 N N . ARG A 1 209 ? 26.275 4.188 50.335 1.00 11.28 384 ARG A N 1
ATOM 1648 C CA . ARG A 1 209 ? 26.585 5.613 50.258 1.00 11.58 384 ARG A CA 1
ATOM 1649 C C . ARG A 1 209 ? 28.088 5.850 50.077 1.00 11.41 384 ARG A C 1
ATOM 1650 O O . ARG A 1 209 ? 28.503 6.704 49.285 1.00 11.78 384 ARG A O 1
ATOM 1658 N N . LYS A 1 210 ? 28.901 5.094 50.805 1.00 12.12 385 LYS A N 1
ATOM 1659 C CA . LYS A 1 210 ? 30.351 5.191 50.687 1.00 11.39 385 LYS A CA 1
ATOM 1660 C C . LYS A 1 210 ? 30.821 4.838 49.273 1.00 12.61 385 LYS A C 1
ATOM 1661 O O . LYS A 1 210 ? 31.696 5.502 48.719 1.00 12.53 385 LYS A O 1
ATOM 1667 N N . GLN A 1 211 ? 30.240 3.800 48.687 1.00 12.45 386 GLN A N 1
ATOM 1668 C CA . GLN A 1 211 ? 30.615 3.406 47.331 1.00 13.26 386 GLN A CA 1
ATOM 1669 C C . GLN A 1 211 ? 30.282 4.503 46.324 1.00 12.96 386 GLN A C 1
ATOM 1670 O O . GLN A 1 211 ? 31.066 4.785 45.412 1.00 12.66 386 GLN A O 1
ATOM 1684 N N . ALA A 1 213 ? 29.996 7.745 47.078 1.00 10.04 388 ALA A N 1
ATOM 1685 C CA . ALA A 1 213 ? 30.914 8.829 47.385 1.00 10.30 388 ALA A CA 1
ATOM 1686 C C . ALA A 1 213 ? 32.294 8.572 46.782 1.00 10.23 388 ALA A C 1
ATOM 1687 O O . ALA A 1 213 ? 32.935 9.493 46.278 1.00 10.60 388 ALA A O 1
ATOM 1689 N N . ALA A 1 214 ? 32.752 7.325 46.828 1.00 10.44 389 ALA A N 1
ATOM 1690 C CA . ALA A 1 214 ? 34.054 6.983 46.261 1.00 11.25 389 ALA A CA 1
ATOM 1691 C C . ALA A 1 214 ? 34.089 7.255 44.760 1.00 10.53 389 ALA A C 1
ATOM 1692 O O . ALA A 1 214 ? 35.102 7.734 44.228 1.00 12.02 389 ALA A O 1
ATOM 1694 N N . SER A 1 215 ? 32.991 6.952 44.069 1.00 10.56 390 SER A N 1
ATOM 1695 C CA . SER A 1 215 ? 32.913 7.194 42.635 1.00 10.10 390 SER A CA 1
ATOM 1696 C C . SER A 1 215 ? 32.945 8.695 42.353 1.00 11.02 390 SER A C 1
ATOM 1697 O O . SER A 1 215 ? 33.653 9.166 41.457 1.00 12.17 390 SER A O 1
ATOM 1700 N N . ILE A 1 216 ? 32.170 9.463 43.109 1.00 9.96 391 ILE A N 1
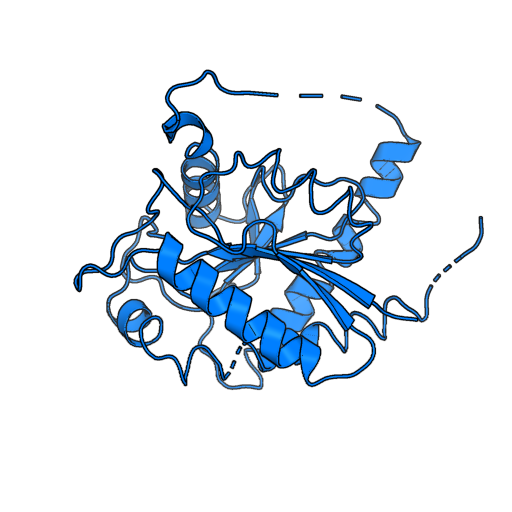ATOM 1701 C CA . ILE A 1 216 ? 32.191 10.910 42.930 1.00 9.38 391 ILE A CA 1
ATOM 1702 C C . ILE A 1 216 ? 33.575 11.487 43.216 1.00 9.32 391 ILE A C 1
ATOM 1703 O O . ILE A 1 216 ? 34.047 12.368 42.493 1.00 9.67 391 ILE A O 1
ATOM 1708 N N . ALA A 1 217 ? 34.256 10.967 44.233 1.00 9.91 392 ALA A N 1
ATOM 1709 C CA . ALA A 1 217 ? 35.601 11.443 44.556 1.00 10.02 392 ALA A CA 1
ATOM 1710 C C . ALA A 1 217 ? 36.562 11.191 43.394 1.00 11.06 392 ALA A C 1
ATOM 1711 O O . ALA A 1 217 ? 37.396 12.045 43.072 1.00 10.92 392 ALA A O 1
ATOM 1713 N N . TYR A 1 218 ? 36.436 10.035 42.750 1.00 11.03 393 TYR A N 1
ATOM 1714 C CA . TYR A 1 218 ? 37.236 9.730 41.573 1.00 12.60 393 TYR A CA 1
ATOM 1715 C C . TYR A 1 218 ? 36.939 10.727 40.455 1.00 10.86 393 TYR A C 1
ATOM 1716 O O . TYR A 1 218 ? 37.861 11.233 39.801 1.00 11.62 393 TYR A O 1
ATOM 1725 N N . SER A 1 219 ? 35.662 11.013 40.229 1.00 10.29 394 SER A N 1
ATOM 1726 C CA . SER A 1 219 ? 35.284 11.993 39.220 1.00 11.44 394 SER A CA 1
ATOM 1727 C C . SER A 1 219 ? 35.883 13.353 39.516 1.00 10.53 394 SER A C 1
ATOM 1728 O O . SER A 1 219 ? 36.321 14.054 38.603 1.00 10.75 394 SER A O 1
ATOM 1731 N N . ILE A 1 220 ? 35.884 13.739 40.792 1.00 10.64 395 ILE A N 1
ATOM 1732 C CA . ILE A 1 220 ? 36.481 15.006 41.198 1.00 9.70 395 ILE A CA 1
ATOM 1733 C C . ILE A 1 220 ? 37.976 15.042 40.912 1.00 10.23 395 ILE A C 1
ATOM 1734 O O . ILE A 1 220 ? 38.500 16.042 40.402 1.00 10.10 395 ILE A O 1
ATOM 1739 N N . ARG A 1 221 ? 38.685 13.965 41.211 1.00 11.09 396 ARG A N 1
ATOM 1740 C CA A ARG A 1 221 ? 40.111 13.887 40.903 0.50 11.77 396 ARG A CA 1
ATOM 1741 C CA B ARG A 1 221 ? 40.108 13.929 40.908 0.50 11.76 396 ARG A CA 1
ATOM 1742 C C . ARG A 1 221 ? 40.375 14.053 39.404 1.00 11.06 396 ARG A C 1
ATOM 1743 O O . ARG A 1 221 ? 41.313 14.745 38.993 1.00 12.97 396 ARG A O 1
ATOM 1758 N N . GLN A 1 222 ? 39.551 13.414 38.577 1.00 11.65 397 GLN A N 1
ATOM 1759 C CA . GLN A 1 222 ? 39.709 13.541 37.128 1.00 11.69 397 GLN A CA 1
ATOM 1760 C C . GLN A 1 222 ? 39.437 14.974 36.680 1.00 11.58 397 GLN A C 1
ATOM 1761 O O . GLN A 1 222 ? 40.142 15.521 35.837 1.00 12.65 397 GLN A O 1
ATOM 1767 N N . PHE A 1 223 ? 38.418 15.588 37.257 1.00 11.12 398 PHE A N 1
ATOM 1768 C CA . PHE A 1 223 ? 38.079 16.968 36.945 1.00 11.27 398 PHE A CA 1
ATOM 1769 C C . PHE A 1 223 ? 39.200 17.924 37.362 1.00 11.29 398 PHE A C 1
ATOM 1770 O O . PHE A 1 223 ? 39.540 18.851 36.621 1.00 12.31 398 PHE A O 1
ATOM 1778 N N . ALA A 1 224 ? 39.794 17.677 38.529 1.00 11.59 399 ALA A N 1
ATOM 1779 C CA . ALA A 1 224 ? 40.914 18.486 38.998 1.00 11.09 399 ALA A CA 1
ATOM 1780 C C . ALA A 1 224 ? 42.089 18.385 38.028 1.00 12.60 399 ALA A C 1
ATOM 1781 O O . ALA A 1 224 ? 42.727 19.387 37.692 1.00 13.27 399 ALA A O 1
ATOM 1783 N N . GLU A 1 225 ? 42.397 17.174 37.588 1.00 11.54 400 GLU A N 1
ATOM 1784 C CA A GLU A 1 225 ? 43.526 16.995 36.687 0.57 13.19 400 GLU A CA 1
ATOM 1785 C CA B GLU A 1 225 ? 43.507 16.951 36.666 0.43 13.52 400 GLU A CA 1
ATOM 1786 C C . GLU A 1 225 ? 43.297 17.740 35.378 1.00 14.11 400 GLU A C 1
ATOM 1787 O O . GLU A 1 225 ? 44.226 18.348 34.837 1.00 14.97 400 GLU A O 1
ATOM 1798 N N . TYR A 1 226 ? 42.063 17.712 34.890 1.00 12.83 401 TYR A N 1
ATOM 1799 C CA . TYR A 1 226 ? 41.679 18.439 33.692 1.00 13.08 401 TYR A CA 1
ATOM 1800 C C . TYR A 1 226 ? 41.812 19.945 33.894 1.00 14.12 401 TYR A C 1
ATOM 1801 O O . TYR A 1 226 ? 42.466 20.633 33.098 1.00 14.45 401 TYR A O 1
ATOM 1810 N N . ARG A 1 227 ? 41.215 20.455 34.967 1.00 14.78 402 ARG A N 1
ATOM 1811 C CA A ARG A 1 227 ? 41.229 21.888 35.255 0.51 15.40 402 ARG A CA 1
ATOM 1812 C CA B ARG A 1 227 ? 41.232 21.887 35.229 0.49 15.10 402 ARG A CA 1
ATOM 1813 C C . ARG A 1 227 ? 42.653 22.427 35.335 1.00 16.15 402 ARG A C 1
ATOM 1814 O O . ARG A 1 227 ? 42.938 23.542 34.890 1.00 18.46 402 ARG A O 1
ATOM 1829 N N . GLN A 1 228 ? 43.553 21.635 35.899 1.00 16.07 403 GLN A N 1
ATOM 1830 C CA . GLN A 1 228 ? 44.914 22.103 36.101 1.00 18.43 403 GLN A CA 1
ATOM 1831 C C . GLN A 1 228 ? 45.768 22.123 34.824 1.00 19.12 403 GLN A C 1
ATOM 1832 O O . GLN A 1 228 ? 46.851 22.702 34.812 1.00 19.12 403 GLN A O 1
ATOM 1838 N N . LYS A 1 229 ? 45.263 21.525 33.746 1.00 17.54 404 LYS A N 1
ATOM 1839 C CA . LYS A 1 229 ? 45.934 21.567 32.450 1.00 18.35 404 LYS A CA 1
ATOM 1840 C C . LYS A 1 229 ? 45.678 22.885 31.712 1.00 16.00 404 LYS A C 1
ATOM 1841 O O . LYS A 1 229 ? 46.390 23.214 30.763 1.00 18.35 404 LYS A O 1
ATOM 1847 N N . ILE A 1 230 ? 44.666 23.629 32.143 1.00 13.91 405 ILE A N 1
ATOM 1848 C CA . ILE A 1 230 ? 44.195 24.799 31.394 1.00 15.37 405 ILE A CA 1
ATOM 1849 C C . ILE A 1 230 ? 45.022 26.050 31.690 1.00 15.12 405 ILE A C 1
ATOM 1850 O O . ILE A 1 230 ? 45.427 26.279 32.833 1.00 19.06 405 ILE A O 1
ATOM 1863 N N . GLN A 1 232 ? 46.495 29.906 32.236 1.00 21.73 407 GLN A N 1
ATOM 1864 C CA A GLN A 1 232 ? 46.103 31.117 32.946 0.55 26.78 407 GLN A CA 1
ATOM 1865 C CA B GLN A 1 232 ? 46.137 31.104 32.978 0.45 26.97 407 GLN A CA 1
ATOM 1866 C C . GLN A 1 232 ? 46.753 32.302 32.250 1.00 27.99 407 GLN A C 1
ATOM 1867 O O . GLN A 1 232 ? 47.921 32.626 32.483 1.00 29.10 407 GLN A O 1
ATOM 1878 N N . PRO A 1 233 ? 45.984 32.953 31.363 1.00 25.05 408 PRO A N 1
ATOM 1879 C CA . PRO A 1 233 ? 46.466 34.008 30.461 1.00 29.43 408 PRO A CA 1
ATOM 1880 C C . PRO A 1 233 ? 46.411 35.436 31.006 1.00 29.21 408 PRO A C 1
ATOM 1881 O O . PRO A 1 233 ? 46.870 36.349 30.317 1.00 29.50 408 PRO A O 1
ATOM 1885 N N . LEU A 1 234 ? 45.863 35.635 32.198 1.00 26.44 409 LEU A N 1
ATOM 1886 C CA . LEU A 1 234 ? 45.710 36.987 32.732 1.00 28.11 409 LEU A CA 1
ATOM 1887 C C . LEU A 1 234 ? 46.987 37.503 33.375 1.00 32.85 409 LEU A C 1
ATOM 1888 O O . LEU A 1 234 ? 47.127 38.705 33.599 1.00 33.04 409 LEU A O 1
#